Protein AF-A0A7S2K2Q2-F1 (afdb_monomer)

Nearest PDB structures (foldseek):
  6yvd-assembly1_A  TM=4.607E-01  e=2.360E+00  Saccharomyces cerevisiae S288C
  8gjg-assembly1_A  TM=2.011E-01  e=6.522E-01  synthetic construct

Mean predicted aligned error: 16.31 Å

Sequence (301 aa):
HDFYDQVTSEGASMVGKRRATTAVMPQSSEVTYGAQFVSAVMDETEIEGATAEDETEVSEYSEESMEEESSATTASDKAFSYKPEDAEIAARKLAKDMRKEENKIARQKVKAEKAARRAENGMSLPEFTAEILVPAAVVGFLGNWVYKNSKFLYDKGQADTLASYANEMIYHDGDFEEMKMCQNEYRRKLGIGPKRRKMLTSYLEQYAKKKVVSPQAISSLSYVFSLYNLSEKDAAKVIVKAAENLSTQPASRSKLLFFGEHILKSPEGLTELQPIRDMLASAYRSGGPAIVANAQKTIGQ

Structure (mmCIF, N/CA/C/O backbone):
data_AF-A0A7S2K2Q2-F1
#
_entry.id   AF-A0A7S2K2Q2-F1
#
loop_
_atom_site.group_PDB
_atom_site.id
_atom_site.type_symbol
_atom_site.label_atom_id
_atom_site.label_alt_id
_atom_site.label_comp_id
_atom_site.label_asym_id
_atom_site.label_entity_id
_atom_site.label_seq_id
_atom_site.pdbx_PDB_ins_code
_atom_site.Cartn_x
_atom_site.Cartn_y
_atom_site.Cartn_z
_atom_site.occupancy
_atom_site.B_iso_or_equiv
_atom_site.auth_seq_id
_atom_site.auth_comp_id
_atom_site.auth_asym_id
_atom_site.auth_atom_id
_atom_site.pdbx_PDB_model_num
ATOM 1 N N . HIS A 1 1 ? 5.849 66.301 -0.421 1.00 46.75 1 HIS A N 1
ATOM 2 C CA . HIS A 1 1 ? 5.521 64.936 -0.890 1.00 46.75 1 HIS A CA 1
ATOM 3 C C . HIS A 1 1 ? 6.740 64.046 -0.661 1.00 46.75 1 HIS A C 1
ATOM 5 O O . HIS A 1 1 ? 7.394 63.644 -1.610 1.00 46.75 1 HIS A O 1
ATOM 11 N N . ASP A 1 2 ? 7.259 63.909 0.557 1.00 40.56 2 ASP A N 1
ATOM 12 C CA . ASP A 1 2 ? 6.660 63.311 1.766 1.00 40.56 2 ASP A CA 1
ATOM 13 C C . ASP A 1 2 ? 6.161 61.895 1.508 1.00 40.56 2 ASP A C 1
ATOM 15 O O . ASP A 1 2 ? 5.032 61.736 1.055 1.00 40.56 2 ASP A O 1
ATOM 19 N N . PHE A 1 3 ? 7.027 60.907 1.752 1.00 49.91 3 PHE A N 1
ATOM 20 C CA . PHE A 1 3 ? 6.723 59.661 2.469 1.00 49.91 3 PHE A CA 1
ATOM 21 C C . PHE A 1 3 ? 7.985 58.786 2.490 1.00 49.91 3 PHE A C 1
ATOM 23 O O . PHE A 1 3 ? 8.249 58.096 1.517 1.00 49.91 3 PHE A O 1
ATOM 30 N N . TYR A 1 4 ? 8.777 58.846 3.564 1.00 50.59 4 TYR A N 1
ATOM 31 C CA . TYR A 1 4 ? 9.558 57.716 4.096 1.00 50.59 4 TYR A CA 1
ATOM 32 C C . TYR A 1 4 ? 10.095 58.108 5.483 1.00 50.59 4 TYR A C 1
ATOM 34 O O . TYR A 1 4 ? 11.233 58.544 5.628 1.00 50.59 4 TYR A O 1
ATOM 42 N N . ASP A 1 5 ? 9.237 57.950 6.491 1.00 54.25 5 ASP A N 1
ATOM 43 C CA . ASP A 1 5 ? 9.626 57.774 7.895 1.00 54.25 5 ASP A CA 1
ATOM 44 C C . ASP A 1 5 ? 9.677 56.261 8.169 1.00 54.25 5 ASP A C 1
ATOM 46 O O . ASP A 1 5 ? 8.793 55.514 7.748 1.00 54.25 5 ASP A O 1
ATOM 50 N N . GLN A 1 6 ? 10.837 55.752 8.599 1.00 51.78 6 GLN A N 1
ATOM 51 C CA . GLN A 1 6 ? 11.128 55.317 9.975 1.00 51.78 6 GLN A CA 1
ATOM 52 C C . GLN A 1 6 ? 10.143 54.294 10.548 1.00 51.78 6 GLN A C 1
ATOM 54 O O . GLN A 1 6 ? 8.991 54.637 10.742 1.00 51.78 6 GLN A O 1
ATOM 59 N N . VAL A 1 7 ? 10.643 53.104 10.925 1.00 50.44 7 VAL A N 1
ATOM 60 C CA . VAL A 1 7 ? 10.354 52.403 12.201 1.00 50.44 7 VAL A CA 1
ATOM 61 C C . VAL A 1 7 ? 11.384 51.259 12.406 1.00 50.44 7 VAL A C 1
ATOM 63 O O . VAL A 1 7 ? 11.394 50.280 11.665 1.00 50.44 7 VAL A O 1
ATOM 66 N N . THR A 1 8 ? 12.276 51.482 13.388 1.00 52.84 8 THR A N 1
ATOM 67 C CA . THR A 1 8 ? 12.910 50.584 14.403 1.00 52.84 8 THR A CA 1
ATOM 68 C C . THR A 1 8 ? 13.400 49.183 13.991 1.00 52.84 8 THR A C 1
ATOM 70 O O . THR A 1 8 ? 12.625 48.357 13.529 1.00 52.84 8 THR A O 1
ATOM 73 N N . SER A 1 9 ? 14.686 48.819 14.087 1.00 48.28 9 SER A N 1
ATOM 74 C CA . SER A 1 9 ? 15.565 48.665 15.273 1.00 48.28 9 SER A CA 1
ATOM 75 C C . SER A 1 9 ? 15.064 47.687 16.348 1.00 48.28 9 SER A C 1
ATOM 77 O O . SER A 1 9 ? 13.960 47.833 16.850 1.00 48.28 9 SER A O 1
ATOM 79 N N . GLU A 1 10 ? 15.979 46.798 16.758 1.00 48.41 10 GLU A N 1
ATOM 80 C CA . GLU A 1 10 ? 15.948 45.857 17.895 1.00 48.41 10 GLU A CA 1
ATOM 81 C C . GLU A 1 10 ? 15.439 44.428 17.624 1.00 48.41 10 GLU A C 1
ATOM 83 O O . GLU A 1 10 ? 14.256 44.144 17.490 1.00 48.41 10 GLU A O 1
ATOM 88 N N . GLY A 1 11 ? 16.392 43.488 17.599 1.00 43.66 11 GLY A N 1
ATOM 89 C CA . GLY A 1 11 ? 16.151 42.054 17.464 1.00 43.66 11 GLY A CA 1
ATOM 90 C C . GLY A 1 11 ? 17.409 41.253 17.792 1.00 43.66 11 GLY A C 1
ATOM 91 O O . GLY A 1 11 ? 18.146 40.844 16.904 1.00 43.66 11 GLY A O 1
ATOM 92 N N . ALA A 1 12 ? 17.661 41.120 19.091 1.00 46.09 12 ALA A N 1
ATOM 93 C CA . ALA A 1 12 ? 18.759 40.443 19.774 1.00 46.09 12 ALA A CA 1
ATOM 94 C C . ALA A 1 12 ? 19.436 39.251 19.057 1.00 46.09 12 ALA A C 1
ATOM 96 O O . ALA A 1 12 ? 18.828 38.248 18.689 1.00 46.09 12 ALA A O 1
ATOM 97 N N . SER A 1 13 ? 20.763 39.354 19.014 1.00 43.06 13 SER A N 1
ATOM 98 C CA . SER A 1 13 ? 21.743 38.313 18.719 1.00 43.06 13 SER A CA 1
ATOM 99 C C . SER A 1 13 ? 21.663 37.152 19.724 1.00 43.06 13 SER A C 1
ATOM 101 O O . SER A 1 13 ? 22.077 37.285 20.875 1.00 43.06 13 SER A O 1
ATOM 103 N N . MET A 1 14 ? 21.165 35.988 19.293 1.00 48.25 14 MET A N 1
ATOM 104 C CA . MET A 1 14 ? 21.417 34.709 19.967 1.00 48.25 14 MET A CA 1
ATOM 105 C C . MET A 1 14 ? 22.568 33.982 19.265 1.00 48.25 14 MET A C 1
ATOM 107 O O . MET A 1 14 ? 22.375 33.187 18.344 1.00 48.25 14 MET A O 1
ATOM 111 N N . VAL A 1 15 ? 23.790 34.236 19.735 1.00 49.53 15 VAL A N 1
ATOM 112 C CA . VAL A 1 15 ? 24.974 33.429 19.413 1.00 49.53 15 VAL A CA 1
ATOM 113 C C . VAL A 1 15 ? 24.879 32.106 20.174 1.00 49.53 15 VAL A C 1
ATOM 115 O O . VAL A 1 15 ? 25.372 31.951 21.291 1.00 49.53 15 VAL A O 1
ATOM 118 N N . GLY A 1 16 ? 24.214 31.128 19.563 1.00 49.00 16 GLY A N 1
ATOM 119 C CA . GLY A 1 16 ? 24.255 29.737 19.999 1.00 49.00 16 GLY A CA 1
ATOM 120 C C . GLY A 1 16 ? 25.604 29.110 19.646 1.00 49.00 16 GLY A C 1
ATOM 121 O O . GLY A 1 16 ? 25.860 28.785 18.487 1.00 49.00 16 GLY A O 1
ATOM 122 N N . LYS A 1 17 ? 26.467 28.922 20.653 1.00 53.88 17 LYS A N 1
ATOM 123 C CA . LYS A 1 17 ? 27.698 28.120 20.569 1.00 53.88 17 LYS A CA 1
ATOM 124 C C . LYS A 1 17 ? 27.363 26.702 20.086 1.00 53.88 17 LYS A C 1
ATOM 126 O O . LYS A 1 17 ? 26.912 25.867 20.867 1.00 53.88 17 LYS A O 1
ATOM 131 N N . ARG A 1 18 ? 27.612 26.412 18.807 1.00 50.91 18 ARG A N 1
ATOM 132 C CA . ARG A 1 18 ? 27.614 25.042 18.278 1.00 50.91 18 ARG A CA 1
ATOM 133 C C . ARG A 1 18 ? 28.864 24.336 18.804 1.00 50.91 18 ARG A C 1
ATOM 135 O O . ARG A 1 18 ? 29.976 24.652 18.394 1.00 50.91 18 ARG A O 1
ATOM 142 N N . ARG A 1 19 ? 28.684 23.400 19.738 1.00 52.69 19 ARG A N 1
ATOM 143 C CA . ARG A 1 19 ? 29.710 22.406 20.072 1.00 52.69 19 ARG A CA 1
ATOM 144 C C . ARG A 1 19 ? 29.862 21.487 18.862 1.00 52.69 19 ARG A C 1
ATOM 146 O O . ARG A 1 19 ? 28.924 20.780 18.510 1.00 52.69 19 ARG A O 1
ATOM 153 N N . ALA A 1 20 ? 31.027 21.527 18.226 1.00 46.16 20 ALA A N 1
ATOM 154 C CA . ALA A 1 20 ? 31.441 20.516 17.271 1.00 46.16 20 ALA A CA 1
ATOM 155 C C . ALA A 1 20 ? 31.713 19.218 18.045 1.00 46.16 20 ALA A C 1
ATOM 157 O O . ALA A 1 20 ? 32.747 19.072 18.690 1.00 46.16 20 ALA A O 1
ATOM 158 N N . THR A 1 21 ? 30.755 18.297 18.040 1.00 54.03 21 THR A N 1
ATOM 159 C CA . THR A 1 21 ? 31.011 16.893 18.366 1.00 54.03 21 THR A CA 1
ATOM 160 C C . THR A 1 21 ? 31.573 16.233 17.121 1.00 54.03 21 THR A C 1
ATOM 162 O O . THR A 1 21 ? 30.834 15.875 16.205 1.00 54.03 21 THR A O 1
ATOM 165 N N . THR A 1 22 ? 32.896 16.121 17.079 1.00 52.19 22 THR A N 1
ATOM 166 C CA . THR A 1 22 ? 33.632 15.287 16.134 1.00 52.19 22 THR A CA 1
ATOM 167 C C . THR A 1 22 ? 33.214 13.837 16.371 1.00 52.19 22 THR A C 1
ATOM 169 O O . THR A 1 22 ? 33.612 13.221 17.358 1.00 52.19 22 THR A O 1
ATOM 172 N N . ALA A 1 23 ? 32.342 13.310 15.512 1.00 46.12 23 ALA A N 1
ATOM 173 C CA . ALA A 1 23 ? 31.997 11.899 15.511 1.00 46.12 23 ALA A CA 1
ATOM 174 C C . ALA A 1 23 ? 33.187 11.118 14.941 1.00 46.12 23 ALA A C 1
ATOM 176 O O . ALA A 1 23 ? 33.546 11.271 13.775 1.00 46.12 23 ALA A O 1
ATOM 177 N N . VAL A 1 24 ? 33.819 10.317 15.795 1.00 52.84 24 VAL A N 1
ATOM 178 C CA . VAL A 1 24 ? 34.809 9.312 15.407 1.00 52.84 24 VAL A CA 1
ATOM 179 C C . VAL A 1 24 ? 34.083 8.265 14.563 1.00 52.84 24 VAL A C 1
ATOM 181 O O . VAL A 1 24 ? 33.192 7.581 15.063 1.00 52.84 24 VAL A O 1
ATOM 184 N N . MET A 1 25 ? 34.424 8.176 13.275 1.00 48.94 25 MET A N 1
ATOM 185 C CA . MET A 1 25 ? 33.966 7.087 12.412 1.00 48.94 25 MET A CA 1
ATOM 186 C C . MET A 1 25 ? 34.581 5.768 12.902 1.00 48.94 25 MET A C 1
ATOM 188 O O . MET A 1 25 ? 35.808 5.695 13.011 1.00 48.94 25 MET A O 1
ATOM 192 N N . PRO A 1 26 ? 33.790 4.718 13.178 1.00 56.19 26 PRO A N 1
ATOM 193 C CA . PRO A 1 26 ? 34.340 3.381 13.309 1.00 56.19 26 PRO A CA 1
ATOM 194 C C . PRO A 1 26 ? 34.812 2.907 11.930 1.00 56.19 26 PRO A C 1
ATOM 196 O O . PRO A 1 26 ? 34.068 2.953 10.950 1.00 56.19 26 PRO A O 1
ATOM 199 N N . GLN A 1 27 ? 36.075 2.488 11.869 1.00 45.91 27 GLN A N 1
ATOM 200 C CA . GLN A 1 27 ? 36.661 1.826 10.712 1.00 45.91 27 GLN A CA 1
ATOM 201 C C . GLN A 1 27 ? 35.833 0.585 10.367 1.00 45.91 27 GLN A C 1
ATOM 203 O O . GLN A 1 27 ? 35.574 -0.263 11.220 1.00 45.91 27 GLN A O 1
ATOM 208 N N . SER A 1 28 ? 35.405 0.509 9.110 1.00 44.50 28 SER A N 1
ATOM 209 C CA . SER A 1 28 ? 34.766 -0.658 8.523 1.00 44.50 28 SER A CA 1
ATOM 210 C C . SER A 1 28 ? 35.735 -1.837 8.558 1.00 44.50 28 SER A C 1
ATOM 212 O O . SER A 1 28 ? 36.746 -1.829 7.858 1.00 44.50 28 SER A O 1
ATOM 214 N N . SER A 1 29 ? 35.428 -2.851 9.360 1.00 50.69 29 SER A N 1
ATOM 215 C CA . SER A 1 29 ? 36.007 -4.178 9.196 1.00 50.69 29 SER A CA 1
ATOM 216 C C . SER A 1 29 ? 35.482 -4.768 7.889 1.00 50.69 29 SER A C 1
ATOM 218 O O . SER A 1 29 ? 34.270 -4.937 7.732 1.00 50.69 29 SER A O 1
ATOM 220 N N . GLU A 1 30 ? 36.384 -5.056 6.956 1.00 40.31 30 GLU A N 1
ATOM 221 C CA . GLU A 1 30 ? 36.111 -5.870 5.776 1.00 40.31 30 GLU A CA 1
ATOM 222 C C . GLU A 1 30 ? 35.539 -7.222 6.218 1.00 40.31 30 GLU A C 1
ATOM 224 O O . GLU A 1 30 ? 36.224 -8.036 6.834 1.00 40.31 30 GLU A O 1
ATOM 229 N N . VAL A 1 31 ? 34.260 -7.458 5.923 1.00 44.16 31 VAL A N 1
ATOM 230 C CA . VAL A 1 31 ? 33.676 -8.796 5.995 1.00 44.16 31 VAL A CA 1
ATOM 231 C C . VAL A 1 31 ? 33.800 -9.397 4.605 1.00 44.16 31 VAL A C 1
ATOM 233 O O . VAL A 1 31 ? 33.008 -9.119 3.705 1.00 44.16 31 VAL A O 1
ATOM 236 N N . THR A 1 32 ? 34.845 -10.197 4.423 1.00 42.00 32 THR A N 1
ATOM 237 C CA . THR A 1 32 ? 35.046 -11.043 3.250 1.00 42.00 32 THR A CA 1
ATOM 238 C C . THR A 1 32 ? 33.987 -12.148 3.270 1.00 42.00 32 THR A C 1
ATOM 240 O O . THR A 1 32 ? 34.145 -13.166 3.940 1.00 42.00 32 THR A O 1
ATOM 243 N N . TYR A 1 33 ? 32.876 -11.954 2.558 1.00 41.97 33 TYR A N 1
ATOM 244 C CA . TYR A 1 33 ? 31.931 -13.037 2.297 1.00 41.97 33 TYR A CA 1
ATOM 245 C C . TYR A 1 33 ? 32.502 -13.933 1.198 1.00 41.97 33 TYR A C 1
ATOM 247 O O . TYR A 1 33 ? 32.475 -13.600 0.015 1.00 41.97 33 TYR A O 1
ATOM 255 N N . GLY A 1 34 ? 33.044 -15.077 1.613 1.00 35.62 34 GLY A N 1
ATOM 256 C CA . GLY A 1 34 ? 33.389 -16.174 0.720 1.00 35.62 34 GLY A CA 1
ATOM 257 C C . GLY A 1 34 ? 32.122 -16.756 0.100 1.00 35.62 34 GLY A C 1
ATOM 258 O O . GLY A 1 34 ? 31.417 -17.540 0.731 1.00 35.62 34 GLY A O 1
ATOM 259 N N . ALA A 1 35 ? 31.836 -16.375 -1.142 1.00 41.69 35 ALA A N 1
ATOM 260 C CA . ALA A 1 35 ? 30.875 -17.071 -1.979 1.00 41.69 35 ALA A CA 1
ATOM 261 C C . ALA A 1 35 ? 31.490 -18.412 -2.408 1.00 41.69 35 ALA A C 1
ATOM 263 O O . ALA A 1 35 ? 32.270 -18.479 -3.356 1.00 41.69 35 ALA A O 1
ATOM 264 N N . GLN A 1 36 ? 31.155 -19.491 -1.700 1.00 40.41 36 GLN A N 1
ATOM 265 C CA . GLN A 1 36 ? 31.340 -20.845 -2.219 1.00 40.41 36 GLN A CA 1
ATOM 266 C C . GLN A 1 36 ? 30.262 -21.093 -3.279 1.00 40.41 36 GLN A C 1
ATOM 268 O O . GLN A 1 36 ? 29.174 -21.586 -2.990 1.00 40.41 36 GLN A O 1
ATOM 273 N N . PHE A 1 37 ? 30.561 -20.695 -4.515 1.00 39.09 37 PHE A N 1
ATOM 274 C CA . PHE A 1 37 ? 29.862 -21.195 -5.689 1.00 39.09 37 PHE A CA 1
ATOM 275 C C . PHE A 1 37 ? 30.271 -22.655 -5.885 1.00 39.09 37 PHE A C 1
ATOM 277 O O . PHE A 1 37 ? 31.430 -22.959 -6.156 1.00 39.09 37 PHE A O 1
ATOM 284 N N . VAL A 1 38 ? 29.309 -23.560 -5.725 1.00 40.22 38 VAL A N 1
ATOM 285 C CA . VAL A 1 38 ? 29.426 -24.939 -6.193 1.00 40.22 38 VAL A CA 1
ATOM 286 C C . VAL A 1 38 ? 29.334 -24.884 -7.715 1.00 40.22 38 VAL A C 1
ATOM 288 O O . VAL A 1 38 ? 28.250 -24.775 -8.285 1.00 40.22 38 VAL A O 1
ATOM 291 N N . SER A 1 39 ? 30.493 -24.890 -8.365 1.00 37.53 39 SER A N 1
ATOM 292 C CA . SER A 1 39 ? 30.649 -25.135 -9.791 1.00 37.53 39 SER A CA 1
ATOM 293 C C . SER A 1 39 ? 30.296 -26.594 -10.077 1.00 37.53 39 SER A C 1
ATOM 295 O O . SER A 1 39 ? 31.082 -27.510 -9.843 1.00 37.53 39 SER A O 1
ATOM 297 N N . ALA A 1 40 ? 29.080 -26.816 -10.574 1.00 42.88 40 ALA A N 1
ATOM 298 C CA . ALA A 1 40 ? 28.766 -28.037 -11.294 1.00 42.88 40 ALA A CA 1
ATOM 299 C C . ALA A 1 40 ? 29.492 -27.976 -12.642 1.00 42.88 40 ALA A C 1
ATOM 301 O O . ALA A 1 40 ? 29.150 -27.189 -13.521 1.00 42.88 40 ALA A O 1
ATOM 302 N N . VAL A 1 41 ? 30.541 -28.787 -12.724 1.00 41.41 41 VAL A N 1
ATOM 303 C CA . VAL A 1 41 ? 31.286 -29.168 -13.920 1.00 41.41 41 VAL A CA 1
ATOM 304 C C . VAL A 1 41 ? 30.298 -29.631 -14.994 1.00 41.41 41 VAL A C 1
ATOM 306 O O . VAL A 1 41 ? 29.618 -30.639 -14.809 1.00 41.41 41 VAL A O 1
ATOM 309 N N . MET A 1 42 ? 30.210 -28.894 -16.099 1.00 43.88 42 MET A N 1
ATOM 310 C CA . MET A 1 42 ? 29.726 -29.432 -17.366 1.00 43.88 42 MET A CA 1
ATOM 311 C C . MET A 1 42 ? 30.866 -29.356 -18.369 1.00 43.88 42 MET A C 1
ATOM 313 O O . MET A 1 42 ? 31.520 -28.326 -18.507 1.00 43.88 42 MET A O 1
ATOM 317 N N . ASP A 1 43 ? 31.091 -30.522 -18.960 1.00 43.19 43 ASP A N 1
ATOM 318 C CA . ASP A 1 43 ? 32.166 -30.908 -19.854 1.00 43.19 43 ASP A CA 1
ATOM 319 C C . ASP A 1 43 ? 32.260 -29.989 -21.072 1.00 43.19 43 ASP A C 1
ATOM 321 O O . ASP A 1 43 ? 31.270 -29.729 -21.763 1.00 43.19 43 ASP A O 1
ATOM 325 N N . GLU A 1 44 ? 33.482 -29.546 -21.339 1.00 41.22 44 GLU A N 1
ATOM 326 C CA . GLU A 1 44 ? 33.897 -28.955 -22.599 1.00 41.22 44 GLU A CA 1
ATOM 327 C C . GLU A 1 44 ? 33.915 -30.063 -23.660 1.00 41.22 44 GLU A C 1
ATOM 329 O O . GLU A 1 44 ? 34.655 -31.037 -23.551 1.00 41.22 44 GLU A O 1
ATOM 334 N N . THR A 1 45 ? 33.106 -29.918 -24.709 1.00 52.41 45 THR A N 1
ATOM 335 C CA . THR A 1 45 ? 33.388 -30.583 -25.984 1.00 52.41 45 THR A CA 1
ATOM 336 C C . THR A 1 45 ? 33.626 -29.511 -27.030 1.00 52.41 45 THR A C 1
ATOM 338 O O . THR A 1 45 ? 32.745 -28.730 -27.387 1.00 52.41 45 THR A O 1
ATOM 341 N N . GLU A 1 46 ? 34.886 -29.460 -27.440 1.00 49.41 46 GLU A N 1
ATOM 342 C CA . GLU A 1 46 ? 35.429 -28.717 -28.563 1.00 49.41 46 GLU A CA 1
ATOM 343 C C . GLU A 1 46 ? 34.640 -29.026 -29.841 1.00 49.41 46 GLU A C 1
ATOM 345 O O . GLU A 1 46 ? 34.491 -30.187 -30.220 1.00 49.41 46 GLU A O 1
ATOM 350 N N . ILE A 1 47 ? 34.192 -27.985 -30.544 1.00 46.16 47 ILE A N 1
ATOM 351 C CA . ILE A 1 47 ? 33.971 -28.050 -31.990 1.00 46.16 47 ILE A CA 1
ATOM 352 C C . ILE A 1 47 ? 34.581 -26.783 -32.589 1.00 46.16 47 ILE A C 1
ATOM 354 O O . ILE A 1 47 ? 33.975 -25.712 -32.608 1.00 46.16 47 ILE A O 1
ATOM 358 N N . GLU A 1 48 ? 35.822 -26.923 -33.048 1.00 46.97 48 GLU A N 1
ATOM 359 C CA . GLU A 1 48 ? 36.406 -26.055 -34.062 1.00 46.97 48 GLU A CA 1
ATOM 360 C C . GLU A 1 48 ? 35.712 -26.302 -35.410 1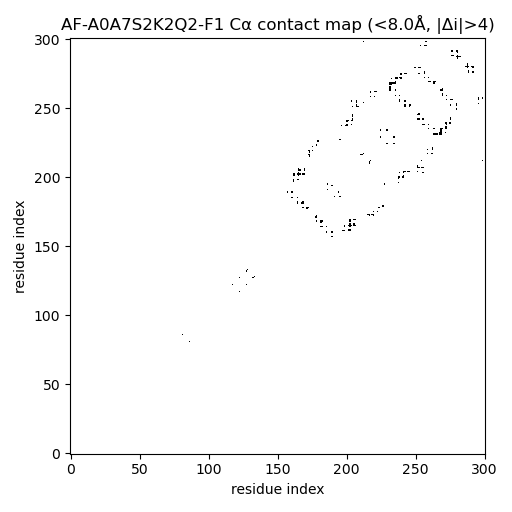.00 46.97 48 GLU A C 1
ATOM 362 O O . GLU A 1 48 ? 35.458 -27.447 -35.785 1.00 46.97 48 GLU A O 1
ATOM 367 N N . GLY A 1 49 ? 35.519 -25.237 -36.191 1.00 38.31 49 GLY A N 1
ATOM 368 C CA . GLY A 1 49 ? 35.618 -25.352 -37.644 1.00 38.31 49 GLY A CA 1
ATOM 369 C C . GLY A 1 49 ? 34.555 -24.647 -38.484 1.00 38.31 49 GLY A C 1
ATOM 370 O O . GLY A 1 49 ? 33.363 -24.881 -38.345 1.00 38.31 49 GLY A O 1
ATOM 371 N N . ALA A 1 50 ? 35.085 -23.920 -39.471 1.00 41.12 50 ALA A N 1
ATOM 372 C CA . ALA A 1 50 ? 34.515 -23.604 -40.781 1.00 41.12 50 ALA A CA 1
ATOM 373 C C . ALA A 1 50 ? 33.661 -22.331 -40.932 1.00 41.12 50 ALA A C 1
ATOM 375 O O . ALA A 1 50 ? 32.448 -22.291 -40.763 1.00 41.12 50 ALA A O 1
ATOM 376 N N . THR A 1 51 ? 34.371 -21.307 -41.401 1.00 45.59 51 THR A N 1
ATOM 377 C CA . THR A 1 51 ? 33.950 -20.307 -42.386 1.00 45.59 51 THR A CA 1
ATOM 378 C C . THR A 1 51 ? 33.108 -20.888 -43.530 1.00 45.59 51 THR A C 1
ATOM 380 O O . THR A 1 51 ? 33.552 -21.840 -44.171 1.00 45.59 51 THR A O 1
ATOM 383 N N . ALA A 1 52 ? 32.002 -20.232 -43.877 1.00 42.78 52 ALA A N 1
ATOM 384 C CA . ALA A 1 52 ? 31.529 -20.121 -45.255 1.00 42.78 52 ALA A CA 1
ATOM 385 C C . ALA A 1 52 ? 30.576 -18.925 -45.379 1.00 42.78 52 ALA A C 1
ATOM 387 O O . ALA A 1 52 ? 29.733 -18.688 -44.517 1.00 42.78 52 ALA A O 1
ATOM 388 N N . GLU A 1 53 ? 30.805 -18.165 -46.440 1.00 51.66 53 GLU A N 1
ATOM 389 C CA . GLU A 1 53 ? 29.951 -17.132 -47.013 1.00 51.66 53 GLU A CA 1
ATOM 390 C C . GLU A 1 53 ? 28.550 -17.696 -47.277 1.00 51.66 53 GLU A C 1
ATOM 392 O O . GLU A 1 53 ? 28.449 -18.846 -47.699 1.00 51.66 53 GLU A O 1
ATOM 397 N N . ASP A 1 54 ? 27.492 -16.904 -47.089 1.00 44.75 54 ASP A N 1
ATOM 398 C CA . ASP A 1 54 ? 26.300 -17.106 -47.910 1.00 44.75 54 ASP A CA 1
ATOM 399 C C . ASP A 1 54 ? 25.469 -15.834 -48.057 1.00 44.75 54 ASP A C 1
ATOM 401 O O . ASP A 1 54 ? 25.480 -14.914 -47.230 1.00 44.75 54 ASP A O 1
ATOM 405 N N . GLU A 1 55 ? 24.829 -15.802 -49.207 1.00 45.53 55 GLU A N 1
ATOM 406 C CA . GLU A 1 55 ? 24.365 -14.676 -49.963 1.00 45.53 55 GLU A CA 1
ATOM 407 C C . GLU A 1 55 ? 22.984 -14.196 -49.512 1.00 45.53 55 GLU A C 1
ATOM 409 O O . GLU A 1 55 ? 22.150 -14.896 -48.942 1.00 45.53 55 GLU A O 1
ATOM 414 N N . THR A 1 56 ? 22.747 -12.930 -49.829 1.00 45.25 56 THR A N 1
ATOM 415 C CA . THR A 1 56 ? 21.434 -12.375 -50.136 1.00 45.25 56 THR A CA 1
ATOM 416 C C . THR A 1 56 ? 20.607 -13.315 -51.011 1.00 45.25 56 THR A C 1
ATOM 418 O O . THR A 1 56 ? 20.881 -13.416 -52.202 1.00 45.25 56 THR A O 1
ATOM 421 N N . GLU A 1 57 ? 19.503 -13.836 -50.478 1.00 45.81 57 GLU A N 1
ATOM 422 C CA . GLU A 1 57 ? 18.342 -14.175 -51.296 1.00 45.81 57 GLU A CA 1
ATOM 423 C C . GLU A 1 57 ? 17.032 -13.687 -50.678 1.00 45.81 57 GLU A C 1
ATOM 425 O O . GLU A 1 57 ? 16.744 -13.791 -49.485 1.00 45.81 57 GLU A O 1
ATOM 430 N N . VAL A 1 58 ? 16.266 -13.083 -51.575 1.00 49.53 58 VAL A N 1
ATOM 431 C CA . VAL A 1 58 ? 14.922 -12.555 -51.438 1.00 49.53 58 VAL A CA 1
ATOM 432 C C . VAL A 1 58 ? 13.954 -13.726 -51.602 1.00 49.53 58 VAL A C 1
ATOM 434 O O . VAL A 1 58 ? 13.996 -14.398 -52.623 1.00 49.53 58 VAL A O 1
ATOM 437 N N . SER A 1 59 ? 13.031 -13.924 -50.666 1.00 43.97 59 SER A N 1
ATOM 438 C CA . SER A 1 59 ? 11.734 -14.553 -50.955 1.00 43.97 59 SER A CA 1
ATOM 439 C C . SER A 1 59 ? 10.701 -13.921 -50.015 1.00 43.97 59 SER A C 1
ATOM 441 O O . SER A 1 59 ? 10.941 -13.758 -48.824 1.00 43.97 59 SER A O 1
ATOM 443 N N . GLU A 1 60 ? 9.732 -13.174 -50.530 1.00 41.31 60 GLU A N 1
ATOM 444 C CA . GLU A 1 60 ? 8.563 -13.609 -51.303 1.00 41.31 60 GLU A CA 1
ATOM 445 C C . GLU A 1 60 ? 7.428 -14.066 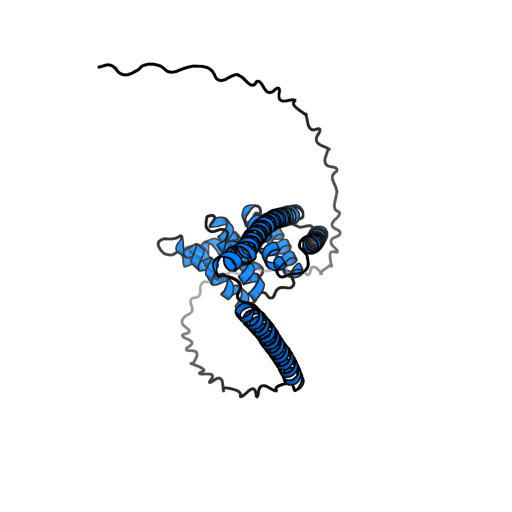-50.375 1.00 41.31 60 GLU A C 1
ATOM 447 O O . GLU A 1 60 ? 7.534 -15.017 -49.612 1.00 41.31 60 GLU A O 1
ATOM 452 N N . TYR A 1 61 ? 6.372 -13.252 -50.432 1.00 43.16 61 TYR A N 1
ATOM 453 C CA . TYR A 1 61 ? 4.983 -13.466 -50.044 1.00 43.16 61 TYR A CA 1
ATOM 454 C C . TYR A 1 61 ? 4.593 -14.845 -49.487 1.00 43.16 61 TYR A C 1
ATOM 456 O O . TYR A 1 61 ? 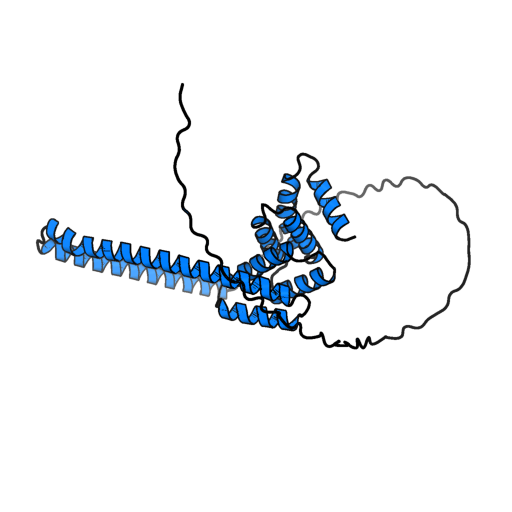4.576 -15.845 -50.199 1.00 43.16 61 TYR A O 1
ATOM 464 N N . SER A 1 62 ? 4.034 -14.826 -48.278 1.00 44.75 62 SER A N 1
ATOM 465 C CA . SER A 1 62 ? 2.995 -15.771 -47.871 1.00 44.75 62 SER A CA 1
ATOM 466 C C . SER A 1 62 ? 1.894 -15.014 -47.123 1.00 44.75 62 SER A C 1
ATOM 468 O O . SER A 1 62 ? 1.981 -14.765 -45.920 1.00 44.75 62 SER A O 1
ATOM 470 N N . GLU A 1 63 ? 0.870 -14.601 -47.875 1.00 48.16 63 GLU A N 1
ATOM 471 C CA . GLU A 1 63 ? -0.466 -14.327 -47.346 1.00 48.16 63 GLU A CA 1
ATOM 472 C C . GLU A 1 63 ? -1.031 -15.646 -46.813 1.00 48.16 63 GLU A C 1
ATOM 474 O O . GLU A 1 63 ? -1.563 -16.458 -47.566 1.00 48.16 63 GLU A O 1
ATOM 479 N N . GLU A 1 64 ? -0.892 -15.879 -45.510 1.00 44.06 64 GLU A N 1
ATOM 480 C CA . GLU A 1 64 ? -1.605 -16.954 -44.830 1.00 44.06 64 GLU A CA 1
ATOM 481 C C . GLU A 1 64 ? -2.863 -16.364 -44.189 1.00 44.06 64 GLU A C 1
ATOM 483 O O . GLU A 1 64 ? -2.872 -15.817 -43.084 1.00 44.06 64 GLU A O 1
ATOM 488 N N . SER A 1 65 ? -3.942 -16.425 -44.965 1.00 50.81 65 SER A N 1
ATOM 489 C CA . SER A 1 65 ? -5.315 -16.323 -44.498 1.00 50.81 65 SER A CA 1
ATOM 490 C C . SER A 1 65 ? -5.584 -17.457 -43.509 1.00 50.81 65 SER A C 1
ATOM 492 O O . SER A 1 65 ? -5.833 -18.590 -43.920 1.00 50.81 65 SER A O 1
ATOM 494 N N . MET A 1 66 ? -5.527 -17.157 -42.212 1.00 43.12 66 MET A N 1
ATOM 495 C CA . MET A 1 66 ? -6.006 -18.063 -41.174 1.00 43.12 66 MET A CA 1
ATOM 496 C C . MET A 1 66 ? -7.441 -17.704 -40.800 1.00 43.12 66 MET A C 1
ATOM 498 O O . MET A 1 66 ? -7.766 -16.570 -40.449 1.00 43.12 66 MET A O 1
ATOM 502 N N . GLU A 1 67 ? -8.277 -18.714 -40.972 1.00 44.50 67 GLU A N 1
ATOM 503 C CA . GLU A 1 67 ? -9.724 -18.720 -40.911 1.00 44.50 67 GLU A CA 1
ATOM 504 C C . GLU A 1 67 ? -10.261 -18.312 -39.532 1.00 44.50 67 GLU A C 1
ATOM 506 O O . GLU A 1 67 ? -9.703 -18.631 -38.481 1.00 44.50 67 GLU A O 1
ATOM 511 N N . GLU A 1 68 ? -11.392 -17.605 -39.558 1.00 46.53 68 GLU A N 1
ATOM 512 C CA . GLU 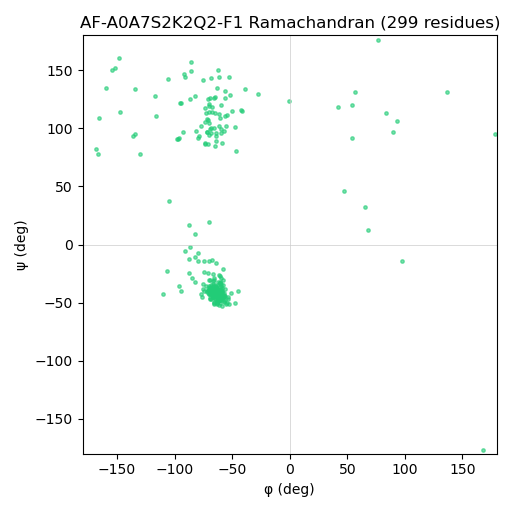A 1 68 ? -12.251 -17.357 -38.406 1.00 46.53 68 GLU A CA 1
ATOM 513 C C . GLU A 1 68 ? -12.759 -18.687 -37.821 1.00 46.53 68 GLU A C 1
ATOM 515 O O . GLU A 1 68 ? -13.796 -19.209 -38.229 1.00 46.53 68 GLU A O 1
ATOM 520 N N . GLU A 1 69 ? -12.089 -19.216 -36.797 1.00 42.50 69 GLU A N 1
ATOM 521 C CA . GLU A 1 69 ? -12.720 -20.186 -35.901 1.00 42.50 69 GLU A CA 1
ATOM 522 C C . GLU A 1 69 ? -13.610 -19.457 -34.887 1.00 42.50 69 GLU A C 1
ATOM 524 O O . GLU A 1 69 ? -13.210 -19.054 -33.789 1.00 42.50 69 GLU A O 1
ATOM 529 N N . SER A 1 70 ? -14.881 -19.319 -35.263 1.00 47.34 70 SER A N 1
ATOM 530 C CA . SER A 1 70 ? -15.979 -19.007 -34.357 1.00 47.34 70 SER A CA 1
ATOM 531 C C . SER A 1 70 ? -16.183 -20.158 -33.360 1.00 47.34 70 SER A C 1
ATOM 533 O O . SER A 1 70 ? -17.022 -21.040 -33.562 1.00 47.34 70 SER A O 1
ATOM 535 N N . SER A 1 71 ? -15.433 -20.167 -32.256 1.00 40.72 71 SER A N 1
ATOM 536 C CA . SER A 1 71 ? -15.726 -21.064 -31.133 1.00 40.72 71 SER A CA 1
ATOM 537 C C . SER A 1 71 ? -16.884 -20.499 -30.305 1.00 40.72 71 SER A C 1
ATOM 539 O O . SER A 1 71 ? -16.741 -19.676 -29.398 1.00 40.72 71 SER A O 1
ATOM 541 N N . ALA A 1 72 ? -18.087 -20.954 -30.654 1.00 48.25 72 ALA A N 1
ATOM 542 C CA . ALA A 1 72 ? -19.265 -20.866 -29.811 1.00 48.25 72 ALA A CA 1
ATOM 543 C C . ALA A 1 72 ? -18.968 -21.573 -28.479 1.00 48.25 72 ALA A C 1
ATOM 545 O O . ALA A 1 72 ? -19.056 -22.795 -28.358 1.00 48.25 72 ALA A O 1
ATOM 546 N N . THR A 1 73 ? -18.598 -20.792 -27.466 1.00 40.94 73 THR A N 1
ATOM 547 C CA . THR A 1 73 ? -18.517 -21.259 -26.086 1.00 40.94 73 THR A CA 1
ATOM 548 C C . THR A 1 73 ? -19.937 -21.498 -25.596 1.00 40.94 73 THR A C 1
ATOM 550 O O . THR A 1 73 ? -20.649 -20.606 -25.140 1.00 40.94 73 THR A O 1
ATOM 553 N N . THR A 1 74 ? -20.355 -22.751 -25.737 1.00 43.03 74 THR A N 1
ATOM 554 C CA . THR A 1 74 ? -21.495 -23.349 -25.055 1.00 43.03 74 THR A CA 1
ATOM 555 C C . THR A 1 74 ? -21.499 -22.908 -23.595 1.00 43.03 74 THR A C 1
ATOM 557 O O . THR A 1 74 ? -20.579 -23.234 -22.838 1.00 43.03 74 THR A O 1
ATOM 560 N N . ALA A 1 75 ? -22.541 -22.169 -23.211 1.00 47.16 75 ALA A N 1
ATOM 561 C CA . ALA A 1 75 ? -22.915 -21.923 -21.831 1.00 47.16 75 ALA A CA 1
ATOM 562 C C . ALA A 1 75 ? -23.179 -23.280 -21.161 1.00 47.16 75 ALA A C 1
ATOM 564 O O . ALA A 1 75 ? -24.278 -23.822 -21.198 1.00 47.16 75 ALA A O 1
ATOM 565 N N . SER A 1 76 ? -22.115 -23.877 -20.627 1.00 44.66 76 SER A N 1
ATOM 566 C CA . SER A 1 76 ? -22.188 -25.058 -19.786 1.00 44.66 76 SER A CA 1
ATOM 567 C C . SER A 1 76 ? -22.822 -24.616 -18.477 1.00 44.66 76 SER A C 1
ATOM 569 O O . SER A 1 76 ? -22.183 -23.940 -17.665 1.00 44.66 76 SER A O 1
ATOM 571 N N . ASP A 1 77 ? -24.094 -24.981 -18.327 1.00 49.41 77 ASP A N 1
ATOM 572 C CA . ASP A 1 77 ? -24.848 -25.061 -17.082 1.00 49.41 77 ASP A CA 1
ATOM 573 C C . ASP A 1 77 ? -24.019 -25.797 -16.020 1.00 49.41 77 ASP A C 1
ATOM 575 O O . ASP A 1 77 ? -24.187 -26.987 -15.742 1.00 49.41 77 ASP A O 1
ATOM 579 N N . LYS A 1 78 ? -23.087 -25.081 -15.389 1.00 46.81 78 LYS A N 1
ATOM 580 C CA . LYS A 1 78 ? -22.523 -25.480 -14.109 1.00 46.81 78 LYS A CA 1
ATOM 581 C C . LYS A 1 78 ? -23.634 -25.279 -13.098 1.00 46.81 78 LYS A C 1
ATOM 583 O O . LYS A 1 78 ? -23.735 -24.219 -12.483 1.00 46.81 78 LYS A O 1
ATOM 588 N N . ALA A 1 79 ? -24.469 -26.307 -12.959 1.00 52.75 79 ALA A N 1
ATOM 589 C CA . ALA A 1 79 ? -25.352 -26.490 -11.824 1.00 52.75 79 ALA A CA 1
ATOM 590 C C . ALA A 1 79 ? -24.509 -26.262 -10.565 1.00 52.75 79 ALA A C 1
ATOM 592 O O . ALA A 1 79 ? -23.665 -27.081 -10.192 1.00 52.75 79 ALA A O 1
ATOM 593 N N . PHE A 1 80 ? -24.657 -25.068 -9.994 1.00 49.41 80 PHE A N 1
ATOM 594 C CA . PHE A 1 80 ? -23.941 -24.611 -8.820 1.00 49.41 80 PHE A CA 1
ATOM 595 C C . PHE A 1 80 ? -24.387 -25.521 -7.680 1.00 49.41 80 PHE A C 1
ATOM 597 O O . PHE A 1 80 ? -25.454 -25.333 -7.096 1.00 49.41 80 PHE A O 1
ATOM 604 N N . SER A 1 81 ? -23.613 -26.584 -7.455 1.00 57.81 81 SER A N 1
ATOM 605 C CA . SER A 1 81 ? -23.844 -27.579 -6.417 1.00 57.81 81 SER A CA 1
ATOM 606 C C . SER A 1 81 ? -23.717 -26.882 -5.070 1.00 57.81 81 SER A C 1
ATOM 608 O O . SER A 1 81 ? -22.630 -26.808 -4.496 1.00 57.81 81 SER A O 1
ATOM 610 N N . TYR A 1 82 ? -24.838 -26.349 -4.589 1.00 57.09 82 TYR A N 1
ATOM 611 C CA . TYR A 1 82 ? -24.971 -25.800 -3.252 1.00 57.09 82 TYR A CA 1
ATOM 612 C C . TYR A 1 82 ? -24.590 -26.892 -2.262 1.00 57.09 82 TYR A C 1
ATOM 614 O O . TYR A 1 82 ? -25.300 -27.890 -2.112 1.00 57.09 82 TYR A O 1
ATOM 622 N N . LYS A 1 83 ? -23.448 -26.722 -1.593 1.00 73.62 83 LYS A N 1
ATOM 623 C CA . LYS A 1 83 ? -23.116 -27.581 -0.466 1.00 73.62 83 LYS A CA 1
ATOM 624 C C . LYS A 1 83 ? -24.157 -27.304 0.624 1.00 73.62 83 LYS A C 1
ATOM 626 O O . LYS A 1 83 ? -24.353 -26.141 0.981 1.00 73.62 83 LYS A O 1
ATOM 631 N N . PRO A 1 84 ? -24.834 -28.332 1.162 1.00 77.44 84 PRO A N 1
ATOM 632 C CA . PRO A 1 84 ? -25.879 -28.148 2.172 1.00 77.44 84 PRO A CA 1
ATOM 633 C C . PRO A 1 84 ? -25.376 -27.425 3.438 1.00 77.44 84 PRO A C 1
ATOM 635 O O . PRO A 1 84 ? -26.162 -26.797 4.142 1.00 77.44 84 PRO A O 1
ATOM 638 N N . GLU A 1 85 ? -24.063 -27.429 3.684 1.00 79.81 85 GLU A N 1
ATOM 639 C CA . GLU A 1 85 ? -23.414 -26.713 4.790 1.00 79.81 85 GLU A CA 1
ATOM 640 C C . GLU A 1 85 ? -23.530 -25.179 4.680 1.00 79.81 85 GLU A C 1
ATOM 642 O O . GLU A 1 85 ? -23.732 -24.498 5.689 1.00 79.81 85 GLU A O 1
ATOM 647 N N . ASP A 1 86 ? -23.495 -24.617 3.467 1.00 81.75 86 ASP A N 1
ATOM 648 C CA . ASP A 1 86 ? -23.589 -23.163 3.262 1.00 81.75 86 ASP A CA 1
ATOM 649 C C . ASP A 1 86 ? -25.001 -22.633 3.568 1.00 81.75 86 ASP A C 1
ATOM 651 O O . ASP A 1 86 ? -25.171 -21.512 4.064 1.00 81.75 86 ASP A O 1
ATOM 655 N N . ALA A 1 87 ? -26.025 -23.466 3.347 1.00 82.50 87 ALA A N 1
ATOM 656 C CA . ALA A 1 87 ? -27.409 -23.149 3.688 1.00 82.50 87 ALA A CA 1
ATOM 657 C C . ALA A 1 87 ? -27.623 -23.094 5.212 1.00 82.50 87 ALA A C 1
ATOM 659 O O . ALA A 1 87 ? -28.321 -22.204 5.710 1.00 82.50 87 ALA A O 1
ATOM 660 N N . GLU A 1 88 ? -26.975 -23.980 5.976 1.00 86.81 88 GLU A N 1
ATOM 661 C CA . GLU A 1 88 ? -27.070 -23.981 7.440 1.00 86.81 88 GLU A CA 1
ATOM 662 C C . GLU A 1 88 ? -26.376 -22.753 8.058 1.00 86.81 88 GLU A C 1
ATOM 664 O O . GLU A 1 88 ? -26.895 -22.128 8.993 1.00 86.81 88 GLU A O 1
ATOM 669 N N . ILE A 1 89 ? -25.231 -22.343 7.501 1.00 85.19 89 ILE A N 1
ATOM 670 C CA . ILE A 1 89 ? -24.515 -21.133 7.932 1.00 85.19 89 ILE A CA 1
ATOM 671 C C . ILE A 1 89 ? -25.365 -19.882 7.670 1.00 85.19 89 ILE A C 1
ATOM 673 O O . ILE A 1 89 ? -25.471 -19.012 8.547 1.00 85.19 89 ILE A O 1
ATOM 677 N N . ALA A 1 90 ? -26.013 -19.799 6.505 1.00 83.56 90 ALA A N 1
ATOM 678 C CA . ALA A 1 90 ? -26.907 -18.694 6.168 1.00 83.56 90 ALA A CA 1
ATOM 679 C C . ALA A 1 90 ? -28.123 -18.632 7.113 1.00 83.56 90 ALA A C 1
ATOM 681 O O . ALA A 1 90 ? -28.424 -17.564 7.656 1.00 83.56 90 ALA A O 1
ATOM 682 N N . ALA A 1 91 ? -28.756 -19.775 7.402 1.00 89.56 91 ALA A N 1
ATOM 683 C CA . ALA A 1 91 ? -29.890 -19.865 8.323 1.00 89.56 91 ALA A CA 1
ATOM 684 C C . ALA A 1 91 ? -29.517 -19.450 9.760 1.00 89.56 91 ALA A C 1
ATOM 686 O O . ALA A 1 91 ? -30.235 -18.674 10.399 1.00 89.56 91 ALA A O 1
ATOM 687 N N . ARG A 1 92 ? -28.350 -19.880 10.266 1.00 91.62 92 ARG A N 1
ATOM 688 C CA . ARG A 1 92 ? -27.852 -19.475 11.596 1.00 91.62 92 ARG A CA 1
ATOM 689 C C . ARG A 1 92 ? -27.568 -17.976 11.684 1.00 91.62 92 ARG A C 1
ATOM 691 O O . ARG A 1 92 ? -27.771 -17.379 12.745 1.00 91.62 92 ARG A O 1
ATOM 698 N N . LYS A 1 93 ? -27.083 -17.359 10.604 1.00 91.56 93 LYS A N 1
ATOM 699 C CA . LYS A 1 93 ? -26.832 -15.912 10.556 1.00 91.56 93 LYS A CA 1
ATOM 700 C C . LYS A 1 93 ? -28.147 -15.132 10.584 1.00 91.56 93 LYS A C 1
ATOM 702 O O . LYS A 1 93 ? -28.303 -14.253 11.430 1.00 91.56 93 LYS A O 1
ATOM 707 N N . LEU A 1 94 ? -29.119 -15.544 9.772 1.00 92.31 94 LEU A N 1
ATOM 708 C CA . LEU A 1 94 ? -30.448 -14.934 9.719 1.00 92.31 94 LEU A CA 1
ATOM 709 C C . LEU A 1 94 ? -31.188 -15.034 11.065 1.00 92.31 94 LEU A C 1
ATOM 711 O O . LEU A 1 94 ? -31.741 -14.045 11.541 1.00 92.31 94 LEU A O 1
ATOM 715 N N . ALA A 1 95 ? -31.112 -16.180 11.751 1.00 93.75 95 ALA A N 1
ATOM 716 C CA . ALA A 1 95 ? -31.701 -16.354 13.082 1.00 93.75 95 ALA A CA 1
ATOM 717 C C . ALA A 1 95 ? -31.059 -15.448 14.155 1.00 93.75 95 ALA A C 1
ATOM 719 O O . ALA A 1 95 ? -31.745 -14.930 15.041 1.00 93.75 95 ALA A O 1
ATOM 720 N N . LYS A 1 96 ? -29.738 -15.224 14.086 1.00 94.50 96 LYS A N 1
ATOM 721 C CA . LYS A 1 96 ? -29.041 -14.286 14.985 1.00 94.50 96 LYS A CA 1
ATOM 722 C C . LYS A 1 96 ? -29.453 -12.839 14.725 1.00 94.50 96 LYS A C 1
ATOM 724 O O . LYS A 1 96 ? -29.577 -12.076 15.683 1.00 94.50 96 LYS A O 1
ATOM 729 N N . ASP A 1 97 ? -29.660 -12.471 13.467 1.00 91.25 97 ASP A N 1
ATOM 730 C CA . ASP A 1 97 ? -30.067 -11.117 13.094 1.00 91.25 97 ASP A CA 1
ATOM 731 C C . ASP A 1 97 ? -31.531 -10.846 13.482 1.00 91.25 97 ASP A C 1
ATOM 733 O O . ASP A 1 97 ? -31.811 -9.809 14.085 1.00 91.25 97 ASP A O 1
ATOM 737 N N . MET A 1 98 ? -32.427 -11.824 13.311 1.00 92.31 98 MET A N 1
ATOM 738 C CA . MET A 1 98 ? -33.807 -11.772 13.823 1.00 92.31 98 MET A CA 1
ATOM 739 C C . MET A 1 98 ? -33.851 -11.568 15.346 1.00 92.31 98 MET A C 1
ATOM 741 O O . MET A 1 98 ? -34.484 -10.630 15.826 1.00 92.31 98 MET A O 1
ATOM 745 N N . ARG A 1 99 ? -33.088 -12.357 16.121 1.00 93.50 99 ARG A N 1
ATOM 746 C CA . ARG A 1 99 ? -32.992 -12.179 17.586 1.00 93.50 99 ARG A CA 1
ATOM 747 C C . ARG A 1 99 ? -32.439 -10.813 17.989 1.00 93.50 99 ARG A C 1
ATOM 749 O O . ARG A 1 99 ? -32.779 -10.294 19.054 1.00 93.50 99 ARG A O 1
ATOM 756 N N . LYS A 1 100 ? -31.537 -10.227 17.196 1.00 93.19 100 LYS A N 1
ATOM 757 C CA . LYS A 1 100 ? -31.034 -8.871 17.461 1.00 93.19 100 LYS A CA 1
ATOM 758 C C . LYS A 1 100 ? -32.122 -7.826 17.238 1.00 93.19 100 LYS A C 1
ATOM 760 O O . LYS A 1 100 ? -32.218 -6.912 18.057 1.00 93.19 100 LYS A O 1
ATOM 765 N N . GLU A 1 101 ? -32.926 -7.957 16.187 1.00 89.81 101 GLU A N 1
ATOM 766 C CA . GLU A 1 101 ? -34.040 -7.039 15.928 1.00 89.81 101 GLU A CA 1
ATOM 767 C C . GLU A 1 101 ? -35.150 -7.164 16.975 1.00 89.81 101 GLU A C 1
ATOM 769 O O . GLU A 1 101 ? -35.566 -6.152 17.539 1.00 89.81 101 GLU A O 1
ATOM 774 N N . GLU A 1 102 ? -35.534 -8.378 17.371 1.00 93.50 102 GLU A N 1
ATOM 775 C CA . GLU A 1 102 ? -36.496 -8.586 18.465 1.00 93.50 102 GLU A CA 1
ATOM 776 C C . GLU A 1 102 ? -36.032 -7.922 19.770 1.00 93.50 102 GLU A C 1
ATOM 778 O O . GLU A 1 102 ? -36.795 -7.212 20.430 1.00 93.50 102 GLU A O 1
ATOM 783 N N . ASN A 1 103 ? -34.747 -8.063 20.112 1.00 93.50 103 ASN A N 1
ATOM 784 C CA . ASN A 1 103 ? -34.170 -7.415 21.290 1.00 93.50 103 ASN A CA 1
ATOM 785 C C . ASN A 1 103 ? -34.133 -5.883 21.178 1.00 93.50 103 ASN A C 1
ATOM 787 O O . ASN A 1 103 ? -34.293 -5.189 22.188 1.00 93.50 103 ASN A O 1
ATOM 791 N N . LYS A 1 104 ? -33.922 -5.322 19.981 1.00 91.88 104 LYS A N 1
ATOM 792 C CA . LYS A 1 104 ? -34.011 -3.869 19.764 1.00 91.88 104 LYS A CA 1
ATOM 793 C C . LYS A 1 104 ? -35.442 -3.375 19.952 1.00 91.88 104 LYS A C 1
ATOM 795 O O . LYS A 1 104 ? -35.634 -2.390 20.666 1.00 91.88 104 LYS A O 1
ATOM 800 N N . ILE A 1 105 ? -36.425 -4.075 19.386 1.00 90.81 105 ILE A N 1
ATOM 801 C CA . ILE A 1 105 ? -37.849 -3.740 19.512 1.00 90.81 105 ILE A CA 1
ATOM 802 C C . ILE A 1 105 ? -38.286 -3.827 20.980 1.00 90.81 105 ILE A C 1
ATOM 804 O O . ILE A 1 105 ? -38.919 -2.901 21.487 1.00 90.81 105 ILE A O 1
ATOM 808 N N . ALA A 1 106 ? -37.885 -4.874 21.705 1.00 92.69 106 ALA A N 1
ATOM 809 C CA . ALA A 1 106 ? -38.172 -5.012 23.134 1.00 92.69 106 ALA A CA 1
ATOM 810 C C . ALA A 1 106 ? -37.577 -3.852 23.954 1.00 92.69 106 ALA A C 1
ATOM 812 O O . ALA A 1 106 ? -38.264 -3.249 24.779 1.00 92.69 106 ALA A O 1
ATOM 813 N N . ARG A 1 107 ? -36.325 -3.458 23.677 1.00 89.69 107 ARG A N 1
ATOM 814 C CA . ARG A 1 107 ? -35.689 -2.295 24.325 1.00 89.69 107 ARG A CA 1
ATOM 815 C C . ARG A 1 107 ? -36.393 -0.978 23.994 1.00 89.69 107 ARG A C 1
ATOM 817 O O . ARG A 1 107 ? -36.465 -0.110 24.862 1.00 89.69 107 ARG A O 1
ATOM 824 N N . GLN A 1 108 ? -36.896 -0.810 22.772 1.00 86.44 108 GLN A N 1
ATOM 825 C CA . GLN A 1 108 ? -37.672 0.372 22.388 1.00 86.44 108 GLN A CA 1
ATOM 826 C C . GLN A 1 108 ? -39.026 0.415 23.102 1.00 86.44 108 GLN A C 1
ATOM 828 O O . GLN A 1 108 ? -39.380 1.466 23.630 1.00 86.44 108 GLN A O 1
ATOM 833 N N . LYS A 1 109 ? -39.729 -0.719 23.215 1.00 88.25 109 LYS A N 1
ATOM 834 C CA . LYS A 1 109 ? -41.000 -0.814 23.952 1.00 88.25 109 LYS A CA 1
ATOM 835 C C . LYS A 1 109 ? -40.836 -0.473 25.433 1.00 88.25 109 LYS A C 1
ATOM 837 O O . LYS A 1 109 ? -41.573 0.365 25.936 1.00 88.25 109 LYS A O 1
ATOM 842 N N . VAL A 1 110 ? -39.814 -1.015 26.103 1.00 91.56 110 VAL A N 1
ATOM 843 C CA . VAL A 1 110 ? -39.532 -0.694 27.519 1.00 91.56 110 VAL A CA 1
ATOM 844 C C . VAL A 1 110 ? -39.188 0.791 27.706 1.00 91.56 110 VAL A C 1
ATOM 846 O O . VAL A 1 110 ? -39.597 1.407 28.690 1.00 91.56 110 VAL A O 1
ATOM 849 N N . LYS A 1 111 ? -38.459 1.402 26.760 1.00 85.81 111 LYS A N 1
ATOM 850 C CA . LYS A 1 111 ? -38.176 2.848 26.790 1.00 85.81 111 LYS A CA 1
ATOM 851 C C . LYS A 1 111 ? -39.437 3.688 26.578 1.00 85.81 111 LYS A C 1
ATOM 853 O O . LYS A 1 111 ? -39.608 4.672 27.292 1.00 85.81 111 LYS A O 1
ATOM 858 N N . ALA A 1 112 ? -40.299 3.301 25.638 1.00 81.00 112 ALA A N 1
ATOM 859 C CA . ALA A 1 112 ? -41.558 3.986 25.358 1.00 81.00 112 ALA A CA 1
ATOM 860 C C . ALA A 1 112 ? -42.532 3.886 26.542 1.00 81.00 112 ALA A C 1
ATOM 862 O O . ALA A 1 112 ? -43.090 4.898 26.952 1.00 81.00 112 ALA A O 1
ATOM 863 N N . GLU A 1 113 ? -42.661 2.712 27.163 1.00 85.81 113 GLU A N 1
ATOM 864 C CA . GLU A 1 113 ? -43.504 2.521 28.348 1.00 85.81 113 GLU A CA 1
ATOM 865 C C . GLU A 1 113 ? -42.990 3.337 29.543 1.00 85.81 113 GLU A C 1
ATOM 867 O O . GLU A 1 113 ? -43.760 4.009 30.227 1.00 85.81 113 GLU A O 1
ATOM 872 N N . LYS A 1 114 ? -41.671 3.362 29.771 1.00 85.12 114 LYS A N 1
ATOM 873 C CA . LYS A 1 114 ? -41.074 4.180 30.836 1.00 85.12 114 LYS A CA 1
ATOM 874 C C . LYS A 1 114 ? -41.218 5.684 30.572 1.00 85.12 114 LYS A C 1
ATOM 876 O O . LYS A 1 114 ? -41.311 6.450 31.527 1.00 85.12 114 LYS A O 1
ATOM 881 N N . ALA A 1 115 ? -41.230 6.108 29.307 1.00 74.19 115 ALA A N 1
ATOM 882 C CA . ALA A 1 115 ? -41.520 7.489 28.928 1.00 74.19 115 ALA A CA 1
ATOM 883 C C . ALA A 1 115 ? -43.003 7.835 29.154 1.00 74.19 115 ALA A C 1
ATOM 885 O O . ALA A 1 115 ? -43.287 8.881 29.730 1.00 74.19 115 ALA A O 1
ATOM 886 N N . ALA A 1 116 ? -43.926 6.933 28.804 1.00 78.56 116 ALA A N 1
ATOM 887 C CA . ALA A 1 116 ? -45.361 7.104 29.038 1.00 78.56 116 ALA A CA 1
ATOM 888 C C . ALA A 1 116 ? -45.691 7.218 30.536 1.00 78.56 116 ALA A C 1
ATOM 890 O O . ALA A 1 116 ? -46.325 8.186 30.946 1.00 78.56 116 ALA A O 1
ATOM 891 N N . ARG A 1 117 ? -45.145 6.325 31.378 1.00 81.31 117 ARG A N 1
ATOM 892 C CA . ARG A 1 117 ? -45.310 6.394 32.846 1.00 81.31 117 ARG A CA 1
ATOM 893 C C . ARG A 1 117 ? -44.746 7.678 33.467 1.00 81.31 117 ARG A C 1
ATOM 895 O O . ARG A 1 117 ? -45.168 8.084 34.540 1.00 81.31 117 ARG A O 1
ATOM 902 N N . ARG A 1 118 ? -43.759 8.315 32.826 1.00 69.06 118 ARG A N 1
ATOM 903 C CA . ARG A 1 118 ? -43.201 9.600 33.282 1.00 69.06 118 ARG A CA 1
ATOM 904 C C . ARG A 1 118 ? -44.040 10.795 32.839 1.00 69.06 118 ARG A C 1
ATOM 906 O O . ARG A 1 118 ? -44.100 11.765 33.584 1.00 69.06 118 ARG A O 1
ATOM 913 N N . ALA A 1 119 ? -44.689 10.716 31.676 1.00 68.38 119 ALA A N 1
ATOM 914 C CA . ALA A 1 119 ? -45.637 11.731 31.218 1.00 68.38 119 ALA A CA 1
ATOM 915 C C . ALA A 1 119 ? -46.894 11.774 32.105 1.00 68.38 119 ALA A C 1
ATOM 917 O O . ALA A 1 119 ? -47.406 12.850 32.394 1.00 68.38 119 ALA A O 1
ATOM 918 N N . GLU A 1 120 ? -47.336 10.615 32.599 1.00 73.50 120 GLU A N 1
ATOM 919 C CA . GLU A 1 120 ? -48.484 10.490 33.509 1.00 73.50 120 GLU A CA 1
ATOM 920 C C . GLU A 1 120 ? -48.231 11.122 34.893 1.00 73.50 120 GLU A C 1
ATOM 922 O O . GLU A 1 120 ? -49.158 11.600 35.537 1.00 73.50 120 GLU A O 1
ATOM 927 N N . ASN A 1 121 ? -46.964 11.220 35.317 1.00 75.94 121 ASN A N 1
ATOM 928 C CA . ASN A 1 121 ? -46.565 11.821 36.595 1.00 75.94 121 ASN A CA 1
ATOM 929 C C . ASN A 1 121 ? -46.456 13.362 36.576 1.00 75.94 121 ASN A C 1
ATOM 931 O O . ASN A 1 121 ? -45.978 13.940 37.550 1.00 75.94 121 ASN A O 1
ATOM 935 N N . GLY A 1 122 ? -46.884 14.044 35.506 1.00 55.00 122 GLY A N 1
ATOM 936 C CA . GLY A 1 122 ? -47.075 15.502 35.522 1.00 55.00 122 GLY A CA 1
ATOM 937 C C . GLY A 1 122 ? -45.799 16.332 35.701 1.00 55.00 122 GLY A C 1
ATOM 938 O O . GLY A 1 122 ? -45.845 17.406 36.294 1.00 55.00 122 GLY A O 1
ATOM 939 N N . MET A 1 123 ? -44.656 15.853 35.202 1.00 55.28 123 MET A N 1
ATOM 940 C CA . MET A 1 123 ? -43.421 16.644 35.186 1.00 55.28 123 MET A CA 1
ATOM 941 C C . MET A 1 123 ? -43.549 17.764 34.148 1.00 55.28 123 MET A C 1
ATOM 943 O O . MET A 1 123 ? -43.854 17.507 32.980 1.00 55.28 123 MET A O 1
ATOM 947 N N . SER A 1 124 ? -43.332 19.009 34.567 1.00 61.62 124 SER A N 1
ATOM 948 C CA . SER A 1 124 ? -43.437 20.163 33.681 1.00 61.62 124 SER A CA 1
ATOM 949 C C . SER A 1 124 ? -42.388 20.076 32.552 1.00 61.62 124 SER A C 1
ATOM 951 O O . SER A 1 124 ? -41.221 19.754 32.781 1.00 61.62 124 SER A O 1
ATOM 953 N N . LEU A 1 125 ? -42.795 20.352 31.304 1.00 57.84 125 LEU A N 1
ATOM 954 C CA . LEU A 1 125 ? -41.911 20.394 30.123 1.00 57.84 125 LEU A CA 1
ATOM 955 C C . LEU A 1 125 ? -40.571 21.145 30.334 1.00 57.84 125 LEU A C 1
ATOM 957 O O . LEU A 1 125 ? -39.559 20.635 29.846 1.00 57.84 125 LEU A O 1
ATOM 961 N N . PRO A 1 126 ? -40.507 22.295 31.045 1.00 62.81 126 PRO A N 1
ATOM 962 C CA . PRO A 1 126 ? -39.241 22.999 31.273 1.00 62.81 126 PRO A CA 1
ATOM 963 C C . PRO A 1 126 ? -38.253 22.255 32.192 1.00 62.81 126 PRO A C 1
ATOM 965 O O . PRO A 1 126 ? -37.046 22.298 31.935 1.00 62.81 126 PRO A O 1
ATOM 968 N N . GLU A 1 127 ? -38.724 21.521 33.205 1.00 60.50 127 GLU A N 1
ATOM 969 C CA . GLU A 1 127 ? -37.853 20.734 34.098 1.00 60.50 127 GLU A CA 1
ATOM 970 C C . GLU A 1 127 ? -37.269 19.512 33.376 1.00 60.50 127 GLU A C 1
ATOM 972 O O . GLU A 1 127 ? -36.072 19.235 33.475 1.00 60.50 127 GLU A O 1
ATOM 977 N N . PHE A 1 128 ? -38.068 18.850 32.533 1.00 61.06 128 PHE A N 1
ATOM 978 C CA . PHE A 1 128 ? -37.616 17.706 31.733 1.00 61.06 128 PHE A CA 1
ATOM 979 C C . PHE A 1 128 ? -36.495 18.078 30.744 1.00 61.06 128 PHE A C 1
ATOM 981 O O . PHE A 1 128 ? -35.537 17.318 30.557 1.00 61.06 128 PHE A O 1
ATOM 988 N N . THR A 1 129 ? -36.581 19.255 30.112 1.00 61.75 129 THR A N 1
ATOM 989 C CA . THR A 1 129 ? -35.538 19.738 29.192 1.00 61.75 129 THR A CA 1
ATOM 990 C C . THR A 1 129 ? -34.224 20.063 29.89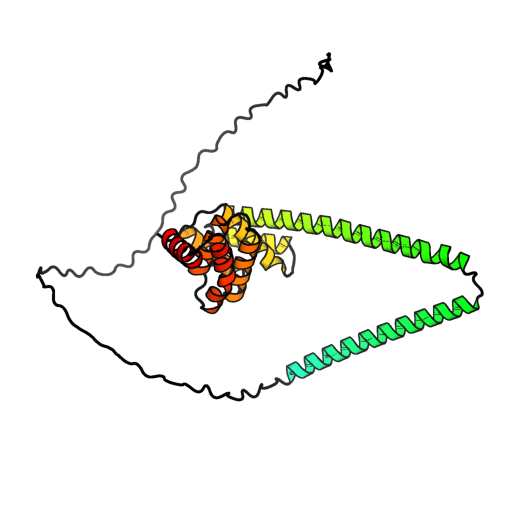7 1.00 61.75 129 THR A C 1
ATOM 992 O O . THR A 1 129 ? -33.161 19.736 29.367 1.00 61.75 129 THR A O 1
ATOM 995 N N . ALA A 1 130 ? -34.267 20.657 31.090 1.00 69.38 130 ALA A N 1
ATOM 996 C CA . ALA A 1 130 ? -33.056 21.018 31.822 1.00 69.38 130 ALA A CA 1
ATOM 997 C C . ALA A 1 130 ? -32.362 19.790 32.435 1.00 69.38 130 ALA A C 1
ATOM 999 O O . ALA A 1 130 ? -31.138 19.681 32.372 1.00 69.38 130 ALA A O 1
ATOM 1000 N N . GLU A 1 131 ? -33.128 18.836 32.970 1.00 72.06 131 GLU A N 1
ATOM 1001 C CA . GLU A 1 131 ? -32.568 17.722 33.742 1.00 72.06 131 GLU A CA 1
ATOM 1002 C C . GLU A 1 131 ? -32.103 16.540 32.875 1.00 72.06 131 GLU A C 1
ATOM 1004 O O . GLU A 1 131 ? -31.161 15.838 33.237 1.00 72.06 131 GLU A O 1
ATOM 1009 N N . ILE A 1 132 ? -32.708 16.316 31.702 1.00 71.44 132 ILE A N 1
ATOM 1010 C CA . ILE A 1 132 ? -32.365 15.164 30.845 1.00 71.44 132 ILE A CA 1
ATOM 1011 C C . ILE A 1 132 ? -31.642 15.590 29.570 1.00 71.44 132 ILE A C 1
ATOM 1013 O O . ILE A 1 132 ? -30.667 14.947 29.168 1.00 71.44 132 ILE A O 1
ATOM 1017 N N . LEU A 1 133 ? -32.097 16.662 28.919 1.00 74.06 133 LEU A N 1
ATOM 1018 C CA . LEU A 1 133 ? -31.588 17.030 27.599 1.00 74.06 133 LEU A CA 1
ATOM 1019 C C . LEU A 1 133 ? -30.192 17.654 27.687 1.00 74.06 133 LEU A C 1
ATOM 1021 O O . LEU A 1 133 ? -29.334 17.329 26.866 1.00 74.06 133 LEU A O 1
ATOM 1025 N N . VAL A 1 134 ? -29.933 18.474 28.713 1.00 78.50 134 VAL A N 1
ATOM 1026 C CA . VAL A 1 134 ? -28.618 19.102 28.918 1.00 78.50 134 VAL A CA 1
ATOM 1027 C C . VAL A 1 134 ? -27.540 18.059 29.245 1.00 78.50 134 VAL A C 1
ATOM 1029 O O . VAL A 1 134 ? -26.543 18.025 28.520 1.00 78.50 134 VAL A O 1
ATOM 1032 N N . PRO A 1 135 ? -27.707 17.132 30.215 1.00 82.19 135 PRO A N 1
ATOM 1033 C CA . PRO A 1 135 ? -26.695 16.101 30.453 1.00 82.19 135 PRO A CA 1
ATOM 1034 C C . PRO A 1 135 ? -26.502 15.173 29.252 1.00 82.19 135 PRO A C 1
ATOM 1036 O O . PRO A 1 135 ? -25.368 14.823 28.927 1.00 82.19 135 PRO A O 1
ATOM 1039 N N . ALA A 1 136 ? -27.578 14.813 28.542 1.00 82.81 136 ALA A N 1
ATOM 1040 C CA . ALA A 1 136 ? -27.474 13.992 27.337 1.00 82.81 136 ALA A CA 1
ATOM 1041 C C . ALA A 1 136 ? -26.693 14.702 26.218 1.00 82.81 136 ALA A C 1
ATOM 1043 O O . ALA A 1 136 ? -25.849 14.076 25.573 1.00 82.81 136 ALA A O 1
ATOM 1044 N N . ALA A 1 137 ? -26.921 16.002 26.013 1.00 84.50 137 ALA A N 1
ATOM 1045 C CA . ALA A 1 137 ? -26.183 16.805 25.043 1.00 84.50 137 ALA A CA 1
ATOM 1046 C C . ALA A 1 137 ? -24.704 16.952 25.431 1.00 84.50 137 ALA A C 1
ATOM 1048 O O . ALA A 1 137 ? -23.835 16.792 24.575 1.00 84.50 137 ALA A O 1
ATOM 1049 N N . VAL A 1 138 ? -24.402 17.174 26.715 1.00 90.75 138 VAL A N 1
ATOM 1050 C CA . VAL A 1 138 ? -23.023 17.262 27.223 1.00 90.75 138 VAL A CA 1
ATOM 1051 C C . VAL A 1 138 ? -22.289 15.930 27.058 1.00 90.75 138 VAL A C 1
ATOM 1053 O O . VAL A 1 138 ? -21.180 15.911 26.526 1.00 90.75 138 VAL A O 1
ATOM 1056 N N . VAL A 1 139 ? -22.906 14.802 27.425 1.00 92.88 139 VAL A N 1
ATOM 1057 C CA . VAL A 1 139 ? -22.320 13.462 27.229 1.00 92.88 139 VAL A CA 1
ATOM 1058 C C . VAL A 1 139 ? -22.142 13.153 25.742 1.00 92.88 139 VAL A C 1
ATOM 1060 O O . VAL A 1 139 ? -21.109 12.612 25.350 1.00 92.88 139 VAL A O 1
ATOM 1063 N N . GLY A 1 140 ? -23.104 13.532 24.896 1.00 91.75 140 GLY A N 1
ATOM 1064 C CA . GLY A 1 140 ? -23.002 13.378 23.445 1.00 91.75 140 GLY A CA 1
ATOM 1065 C C . GLY A 1 140 ? -21.858 14.199 22.845 1.00 91.75 140 GLY A C 1
ATOM 1066 O O . GLY A 1 140 ? -21.072 13.679 22.051 1.00 91.75 140 GLY A O 1
ATOM 1067 N N . PHE A 1 141 ? -21.721 15.459 23.260 1.00 93.00 141 PHE A N 1
ATOM 1068 C CA . PHE A 1 141 ? -20.652 16.346 22.809 1.00 93.00 141 PHE A CA 1
ATOM 1069 C C . PHE A 1 141 ? -19.276 15.861 23.278 1.0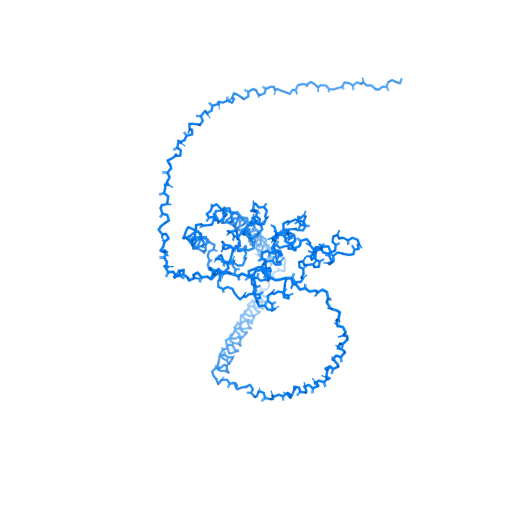0 93.00 141 PHE A C 1
ATOM 1071 O O . PHE A 1 141 ? -18.380 15.692 22.450 1.00 93.00 141 PHE A O 1
ATOM 1078 N N . LEU A 1 142 ? -19.117 15.563 24.572 1.00 93.19 142 LEU A N 1
ATOM 1079 C CA . LEU A 1 142 ? -17.863 15.056 25.136 1.00 93.19 142 LEU A CA 1
ATOM 1080 C C . LEU A 1 142 ? -17.492 13.696 24.544 1.00 93.19 142 LEU A C 1
ATOM 1082 O O . LEU A 1 142 ? -16.341 13.489 24.170 1.00 93.19 142 LEU A O 1
ATOM 1086 N N . GLY A 1 143 ? -18.460 12.794 24.383 1.00 94.31 143 GLY A N 1
ATOM 1087 C CA . GLY A 1 143 ? -18.245 11.494 23.752 1.00 94.31 143 GLY A CA 1
ATOM 1088 C C . GLY A 1 143 ? -17.751 11.632 22.312 1.00 94.31 143 GLY A C 1
ATOM 1089 O O . GLY A 1 143 ? -16.762 11.004 21.933 1.00 94.31 143 GLY A O 1
ATOM 1090 N N . ASN A 1 144 ? -18.379 12.507 21.521 1.00 93.69 144 ASN A N 1
ATOM 1091 C CA . ASN A 1 144 ? -17.948 12.781 20.151 1.00 93.69 144 ASN A CA 1
ATOM 1092 C C . ASN A 1 144 ? -16.567 13.457 20.103 1.00 93.69 144 ASN A C 1
ATOM 1094 O O . ASN A 1 144 ? -15.747 13.120 19.250 1.00 93.69 144 ASN A O 1
ATOM 1098 N N . TRP A 1 145 ? -16.281 14.382 21.023 1.00 93.69 145 TRP A N 1
ATOM 1099 C CA . TRP A 1 145 ? -14.990 15.066 21.102 1.00 93.69 145 TRP A CA 1
ATOM 1100 C C . TRP A 1 145 ? -13.852 14.104 21.468 1.00 93.69 145 TRP A C 1
ATOM 1102 O O . TRP A 1 145 ? -12.857 14.033 20.745 1.00 93.69 145 TRP A O 1
ATOM 1112 N N . VAL A 1 146 ? -14.025 13.290 22.515 1.00 95.38 146 VAL A N 1
ATOM 1113 C CA . VAL A 1 146 ? -13.050 12.264 22.923 1.00 95.38 146 VAL A CA 1
ATOM 1114 C C . VAL A 1 146 ? -12.848 11.241 21.808 1.00 95.38 146 VAL A C 1
ATOM 1116 O O . VAL A 1 146 ? -11.709 10.881 21.506 1.00 95.38 146 VAL A O 1
ATOM 1119 N N . TYR A 1 147 ? -13.919 10.807 21.138 1.00 94.75 147 TYR A N 1
ATOM 1120 C CA . TYR A 1 147 ? -13.820 9.886 20.005 1.00 94.75 147 TYR A CA 1
ATOM 1121 C C . TYR A 1 147 ? -13.026 10.488 18.837 1.00 94.75 147 TYR A C 1
ATOM 1123 O O . TYR A 1 147 ? -12.116 9.845 18.316 1.00 94.75 147 TYR A O 1
ATOM 1131 N N . LYS A 1 148 ? -13.311 11.736 18.443 1.00 93.88 148 LYS A N 1
ATOM 1132 C CA . LYS A 1 148 ? -12.578 12.411 17.361 1.00 93.88 148 LYS A CA 1
ATOM 1133 C C . LYS A 1 148 ? -11.104 12.619 17.710 1.00 93.88 148 LYS A C 1
ATOM 1135 O O . LYS A 1 148 ? -10.248 12.339 16.875 1.00 93.88 148 LYS A O 1
ATOM 1140 N N . ASN A 1 149 ? -10.806 13.063 18.931 1.00 93.31 149 ASN A N 1
ATOM 1141 C CA . ASN A 1 149 ? -9.433 13.332 19.355 1.00 93.31 149 ASN A CA 1
ATOM 1142 C C . ASN A 1 149 ? -8.612 12.040 19.509 1.00 93.31 149 ASN A C 1
ATOM 1144 O O . ASN A 1 149 ? -7.484 11.955 19.029 1.00 93.31 149 ASN A O 1
ATOM 1148 N N . SER A 1 150 ? -9.196 10.997 20.107 1.00 91.00 150 SER A N 1
ATOM 1149 C CA . SER A 1 150 ? -8.541 9.685 20.222 1.00 91.00 150 SER A CA 1
ATOM 1150 C C . SER A 1 150 ? -8.302 9.042 18.858 1.00 91.00 150 SER A C 1
ATOM 1152 O O . SER A 1 150 ? -7.209 8.534 18.612 1.00 91.00 150 SER A O 1
ATOM 1154 N N . LYS A 1 151 ? -9.272 9.128 17.939 1.00 92.19 151 LYS A N 1
ATOM 1155 C CA . LYS A 1 151 ? -9.105 8.664 16.559 1.00 92.19 151 LYS A CA 1
ATOM 1156 C C . LYS A 1 151 ? -7.978 9.410 15.845 1.00 92.19 151 LYS A C 1
ATOM 1158 O O . LYS A 1 151 ? -7.153 8.768 15.209 1.00 92.19 151 LYS A O 1
ATOM 1163 N N . PHE A 1 152 ? -7.901 10.733 15.990 1.00 93.38 152 PHE A N 1
ATOM 1164 C CA . PHE A 1 152 ? -6.834 11.534 15.385 1.00 93.38 152 PHE A CA 1
ATOM 1165 C C . PHE A 1 152 ? -5.440 11.134 15.891 1.00 93.38 152 PHE A C 1
ATOM 1167 O O . PHE A 1 152 ? -4.537 10.900 15.088 1.00 93.38 152 PHE A O 1
ATOM 1174 N N . LEU A 1 153 ? -5.265 10.999 17.210 1.00 91.50 153 LEU A N 1
ATOM 1175 C CA . LEU A 1 153 ? -3.993 10.563 17.801 1.00 91.50 153 LEU A CA 1
ATOM 1176 C C . LEU A 1 153 ? -3.615 9.145 17.360 1.00 91.50 153 LEU A C 1
ATOM 1178 O O . LEU A 1 153 ? -2.451 8.871 17.072 1.00 91.50 153 LEU A O 1
ATOM 1182 N N . TYR A 1 154 ? -4.603 8.259 17.265 1.00 90.06 154 TYR A N 1
ATOM 1183 C CA . TYR A 1 154 ? -4.410 6.893 16.798 1.00 90.06 154 TYR A CA 1
ATOM 1184 C C . TYR A 1 154 ? -4.004 6.829 15.322 1.00 90.06 154 TYR A C 1
ATOM 1186 O O . TYR A 1 154 ? -3.069 6.109 14.972 1.00 90.06 154 TYR A O 1
ATOM 1194 N N . ASP A 1 155 ? -4.672 7.597 14.462 1.00 90.62 155 ASP A N 1
ATOM 1195 C CA . ASP A 1 155 ? -4.365 7.663 13.033 1.00 90.62 155 ASP A CA 1
ATOM 1196 C C . ASP A 1 155 ? -2.970 8.268 12.800 1.00 90.62 155 ASP A C 1
ATOM 1198 O O . ASP A 1 155 ? -2.213 7.756 11.972 1.00 90.62 155 ASP A O 1
ATOM 1202 N N . LYS A 1 156 ? -2.581 9.282 13.587 1.00 93.12 156 LYS A N 1
ATOM 1203 C CA . LYS A 1 156 ? -1.224 9.848 13.564 1.00 93.12 156 LYS A CA 1
ATOM 1204 C C . LYS A 1 156 ? -0.171 8.823 13.992 1.00 93.12 156 LYS A C 1
ATOM 1206 O O . LYS A 1 156 ? 0.781 8.591 13.254 1.00 93.12 156 LYS A O 1
ATOM 1211 N N . GLY A 1 157 ? -0.381 8.140 15.120 1.00 92.50 157 GLY A N 1
ATOM 1212 C CA . GLY A 1 157 ? 0.536 7.094 15.585 1.00 92.50 157 GLY A CA 1
ATOM 1213 C C . GLY A 1 157 ? 0.673 5.935 14.591 1.00 92.50 157 GLY A C 1
ATOM 1214 O O . GLY A 1 157 ? 1.758 5.371 14.432 1.00 92.50 157 GLY A O 1
ATOM 1215 N N . GLN A 1 158 ? -0.399 5.601 13.862 1.00 93.19 158 GLN A N 1
ATOM 1216 C CA . GLN A 1 158 ? -0.320 4.632 12.767 1.00 93.19 158 GLN A CA 1
ATOM 1217 C C . GLN A 1 158 ? 0.518 5.133 11.598 1.00 93.19 158 GLN A C 1
ATOM 1219 O O . GLN A 1 158 ? 1.311 4.357 11.075 1.00 93.19 158 GLN A O 1
ATOM 1224 N N . ALA A 1 159 ? 0.335 6.383 11.173 1.00 94.06 159 ALA A N 1
ATOM 1225 C CA . ALA A 1 159 ? 1.109 6.953 10.077 1.00 94.06 159 ALA A CA 1
ATOM 1226 C C . ALA A 1 159 ? 2.612 6.951 10.398 1.00 94.06 159 ALA A C 1
ATOM 1228 O O . ALA A 1 159 ? 3.403 6.501 9.569 1.00 94.06 159 ALA A O 1
ATOM 1229 N N . ASP A 1 160 ? 2.982 7.336 11.621 1.00 96.25 160 ASP A N 1
ATOM 1230 C CA . ASP A 1 160 ? 4.373 7.317 12.085 1.00 96.25 160 ASP A CA 1
ATOM 1231 C C . ASP A 1 160 ? 4.933 5.884 12.093 1.00 96.25 160 ASP A C 1
ATOM 1233 O O . ASP A 1 160 ? 6.005 5.624 11.551 1.00 96.25 160 ASP A O 1
ATOM 1237 N N . THR A 1 161 ? 4.161 4.916 12.603 1.00 96.31 161 THR A N 1
ATOM 1238 C CA . THR A 1 161 ? 4.559 3.496 12.616 1.00 96.31 161 THR A CA 1
ATOM 1239 C C . THR A 1 161 ? 4.732 2.928 11.201 1.00 96.31 161 THR A C 1
ATOM 1241 O O . THR A 1 161 ? 5.651 2.149 10.956 1.00 96.31 161 THR A O 1
ATOM 1244 N N . LEU A 1 162 ? 3.860 3.304 10.259 1.00 97.00 162 LEU A N 1
ATOM 1245 C CA . LEU A 1 162 ? 3.951 2.890 8.855 1.00 97.00 162 LEU A CA 1
ATOM 1246 C C . LEU A 1 162 ? 5.175 3.501 8.162 1.00 97.00 162 LEU A C 1
ATOM 1248 O O . LEU A 1 162 ? 5.851 2.812 7.400 1.00 97.00 162 LEU A O 1
ATOM 1252 N N . ALA A 1 163 ? 5.490 4.763 8.457 1.00 97.06 163 ALA A N 1
ATOM 1253 C CA . ALA A 1 163 ? 6.682 5.421 7.940 1.00 97.06 163 ALA A CA 1
ATOM 1254 C C . ALA A 1 163 ? 7.967 4.775 8.483 1.00 97.06 163 ALA A C 1
ATOM 1256 O O . ALA A 1 163 ? 8.892 4.524 7.708 1.00 97.06 163 ALA A O 1
ATOM 1257 N N . SER A 1 164 ? 8.018 4.456 9.781 1.00 97.88 164 SER A N 1
ATOM 1258 C CA . SER A 1 164 ? 9.133 3.716 10.387 1.00 97.88 164 SER A CA 1
ATOM 1259 C C . SER A 1 164 ? 9.307 2.340 9.749 1.00 97.88 164 SER A C 1
ATOM 1261 O O . SER A 1 164 ? 10.405 2.031 9.297 1.00 97.88 164 SER A O 1
ATOM 1263 N N . TYR A 1 165 ? 8.216 1.581 9.595 1.00 98.00 165 TYR A N 1
ATOM 1264 C CA . TYR A 1 165 ? 8.219 0.293 8.894 1.00 98.00 165 TYR A CA 1
ATOM 1265 C C . TYR A 1 165 ? 8.831 0.403 7.494 1.00 98.00 165 TYR A C 1
ATOM 1267 O O . TYR A 1 165 ? 9.732 -0.351 7.139 1.00 98.00 165 TYR A O 1
ATOM 1275 N N . ALA A 1 166 ? 8.354 1.359 6.694 1.00 98.19 166 ALA A N 1
ATOM 1276 C CA . ALA A 1 166 ? 8.825 1.539 5.329 1.00 98.19 166 ALA A CA 1
ATOM 1277 C C . ALA A 1 166 ? 10.322 1.886 5.274 1.00 98.19 166 ALA A C 1
ATOM 1279 O O . ALA A 1 166 ? 11.042 1.362 4.429 1.00 98.19 166 ALA A O 1
ATOM 1280 N N . ASN A 1 167 ? 10.799 2.745 6.178 1.00 98.38 167 ASN A N 1
ATOM 1281 C CA . ASN A 1 167 ? 12.211 3.122 6.247 1.00 98.38 167 ASN A CA 1
ATOM 1282 C C . ASN A 1 167 ? 13.110 1.951 6.657 1.00 98.38 167 ASN A C 1
ATOM 1284 O O . ASN A 1 167 ? 14.169 1.773 6.063 1.00 98.38 167 ASN A O 1
ATOM 1288 N N . GLU A 1 168 ? 12.682 1.156 7.632 1.00 98.31 168 GLU A N 1
ATOM 1289 C CA . GLU A 1 168 ? 13.436 0.008 8.140 1.00 98.31 168 GLU A CA 1
ATOM 1290 C C . GLU A 1 168 ? 13.497 -1.127 7.107 1.00 98.31 168 GLU A C 1
ATOM 1292 O O . GLU A 1 168 ? 14.570 -1.640 6.808 1.00 98.31 168 GLU A O 1
ATOM 1297 N N . MET A 1 169 ? 12.383 -1.416 6.427 1.00 98.12 169 MET A N 1
ATOM 1298 C CA . MET A 1 169 ? 12.357 -2.354 5.295 1.00 98.12 169 MET A CA 1
ATOM 1299 C C . MET A 1 169 ? 13.282 -1.939 4.140 1.00 98.12 169 MET A C 1
ATOM 1301 O O . MET A 1 169 ? 13.814 -2.794 3.443 1.00 98.12 169 MET A O 1
ATOM 1305 N N . ILE A 1 170 ? 13.445 -0.633 3.895 1.00 98.12 170 ILE A N 1
ATOM 1306 C CA . ILE A 1 170 ? 14.358 -0.101 2.866 1.00 98.12 170 ILE A CA 1
ATOM 1307 C C . ILE A 1 170 ? 15.817 -0.180 3.319 1.00 98.12 170 ILE A C 1
ATOM 1309 O O . ILE A 1 170 ? 16.704 -0.356 2.480 1.00 98.12 170 ILE A O 1
ATOM 1313 N N . TYR A 1 171 ? 16.065 -0.013 4.619 1.00 98.25 171 TYR A N 1
ATOM 1314 C CA . TYR A 1 171 ? 17.391 -0.130 5.217 1.00 98.25 171 TYR A CA 1
ATOM 1315 C C . TYR A 1 171 ? 17.927 -1.563 5.100 1.00 98.25 171 TYR A C 1
ATOM 1317 O O . TYR A 1 171 ? 19.069 -1.739 4.692 1.00 98.25 171 TYR A O 1
ATOM 1325 N N . HIS A 1 172 ? 17.077 -2.565 5.337 1.00 98.00 172 HIS A N 1
ATOM 1326 C CA . HIS A 1 172 ? 17.407 -3.990 5.193 1.00 98.00 172 HIS A CA 1
ATOM 1327 C C . HIS A 1 172 ? 17.183 -4.550 3.776 1.00 98.00 172 HIS A C 1
ATOM 1329 O O . HIS A 1 172 ? 17.090 -5.758 3.590 1.00 98.00 172 HIS A O 1
ATOM 1335 N N . ASP A 1 173 ? 17.060 -3.700 2.756 1.00 97.44 173 ASP A N 1
ATOM 1336 C CA . ASP A 1 173 ? 16.830 -4.143 1.377 1.00 97.44 173 ASP A CA 1
ATOM 1337 C C . ASP A 1 173 ? 17.965 -5.054 0.878 1.00 97.44 173 ASP A C 1
ATOM 1339 O O . ASP A 1 173 ? 19.120 -4.636 0.807 1.00 97.44 173 ASP A O 1
ATOM 1343 N N . GLY A 1 174 ? 17.617 -6.290 0.515 1.00 95.62 174 GLY A N 1
ATOM 1344 C CA . GLY A 1 174 ? 18.559 -7.342 0.119 1.00 95.62 174 GLY A CA 1
ATOM 1345 C C . GLY A 1 174 ? 18.916 -8.327 1.238 1.00 95.62 174 GLY A C 1
ATOM 1346 O O . GLY A 1 174 ? 19.412 -9.408 0.934 1.00 95.62 174 GLY A O 1
ATOM 1347 N N . ASP A 1 175 ? 18.609 -8.008 2.498 1.00 98.06 175 ASP A N 1
ATOM 1348 C CA . ASP A 1 175 ? 18.713 -8.931 3.632 1.00 98.06 175 ASP A CA 1
ATOM 1349 C C . ASP A 1 175 ? 17.335 -9.536 3.942 1.00 98.06 175 ASP A C 1
ATOM 1351 O O . ASP A 1 175 ? 16.506 -8.983 4.670 1.00 98.06 175 ASP A O 1
ATOM 1355 N N . PHE A 1 176 ? 17.053 -10.681 3.321 1.00 97.81 176 PHE A N 1
ATOM 1356 C CA . PHE A 1 176 ? 15.723 -11.289 3.340 1.00 97.81 176 PHE A CA 1
ATOM 1357 C C . PHE A 1 176 ? 15.270 -11.764 4.727 1.00 97.81 176 PHE A C 1
ATOM 1359 O O . PHE A 1 176 ? 14.062 -11.774 5.002 1.00 97.81 176 PHE A O 1
ATOM 1366 N N . GLU A 1 177 ? 16.196 -12.150 5.604 1.00 98.12 177 GLU A N 1
ATOM 1367 C CA . GLU A 1 177 ? 15.847 -12.569 6.964 1.00 98.12 177 GLU A CA 1
ATOM 1368 C C . GLU A 1 177 ? 15.518 -11.352 7.834 1.00 98.12 177 GLU A C 1
ATOM 1370 O O . GLU A 1 177 ? 14.454 -11.327 8.463 1.00 98.12 177 GLU A O 1
ATOM 1375 N N . GLU A 1 178 ? 16.325 -10.290 7.777 1.00 98.25 178 GLU A N 1
ATOM 1376 C CA . GLU A 1 178 ? 16.039 -9.041 8.497 1.00 98.25 178 GLU A CA 1
ATOM 1377 C C . GLU A 1 178 ? 14.736 -8.382 8.014 1.00 98.25 178 GLU A C 1
ATOM 1379 O O . GLU A 1 178 ? 13.885 -7.993 8.821 1.00 98.25 178 GLU A O 1
ATOM 1384 N N . MET A 1 179 ? 14.476 -8.353 6.700 1.00 98.25 179 MET A N 1
ATOM 1385 C CA . MET A 1 179 ? 13.205 -7.848 6.151 1.00 98.25 179 MET A CA 1
ATOM 1386 C C . MET A 1 179 ? 11.990 -8.627 6.677 1.00 98.25 179 MET A C 1
ATOM 1388 O O . MET A 1 179 ? 10.938 -8.049 6.976 1.00 98.25 179 MET A O 1
ATOM 1392 N N . LYS A 1 180 ? 12.107 -9.951 6.806 1.00 98.12 180 LYS A N 1
ATOM 1393 C CA . LYS A 1 180 ? 11.046 -10.813 7.343 1.00 98.12 180 LYS A CA 1
ATOM 1394 C C . LYS A 1 180 ? 10.851 -10.598 8.840 1.00 98.12 180 LYS A C 1
ATOM 1396 O O . LYS A 1 180 ? 9.704 -10.588 9.305 1.00 98.12 180 LYS A O 1
ATOM 1401 N N . MET A 1 181 ? 11.928 -10.416 9.601 1.00 98.06 181 MET A N 1
ATOM 1402 C CA . MET A 1 181 ? 11.848 -10.070 11.022 1.00 98.06 181 MET A CA 1
ATOM 1403 C C . MET A 1 181 ? 11.163 -8.715 11.217 1.00 98.06 181 MET A C 1
ATOM 1405 O O . MET A 1 181 ? 10.163 -8.652 11.941 1.00 98.06 181 MET A O 1
ATOM 1409 N N . CYS A 1 182 ? 11.581 -7.692 10.470 1.00 97.94 182 CYS A N 1
ATOM 1410 C CA . CYS A 1 182 ? 10.955 -6.370 10.452 1.00 97.94 182 CYS A CA 1
ATOM 1411 C C . CYS A 1 182 ? 9.451 -6.467 10.131 1.00 97.94 182 CYS A C 1
ATOM 1413 O O . CYS A 1 182 ? 8.598 -5.986 10.884 1.00 97.94 182 CYS A O 1
ATOM 1415 N N . GLN A 1 183 ? 9.074 -7.186 9.067 1.00 97.25 183 GLN A N 1
ATOM 1416 C CA . GLN A 1 183 ? 7.665 -7.389 8.711 1.00 97.25 183 GLN A CA 1
ATOM 1417 C C . GLN A 1 183 ? 6.857 -8.018 9.856 1.00 97.25 183 GLN A C 1
ATOM 1419 O O . GLN A 1 183 ? 5.748 -7.561 10.158 1.00 97.25 183 GLN A O 1
ATOM 1424 N N . ASN A 1 184 ? 7.398 -9.041 10.518 1.00 96.75 184 ASN A N 1
ATOM 1425 C CA . ASN A 1 184 ? 6.733 -9.703 11.636 1.00 96.75 184 ASN A CA 1
ATOM 1426 C C . ASN A 1 184 ? 6.605 -8.799 12.867 1.00 96.75 184 ASN A C 1
ATOM 1428 O O . ASN A 1 184 ? 5.554 -8.810 13.518 1.00 96.75 184 ASN A O 1
ATOM 1432 N N . GLU A 1 185 ? 7.628 -8.006 13.175 1.00 97.12 185 GLU A N 1
ATOM 1433 C CA . GLU A 1 185 ? 7.614 -7.060 14.287 1.00 97.12 185 GLU A CA 1
ATOM 1434 C C . GLU A 1 185 ? 6.550 -5.978 14.080 1.00 97.12 185 GLU A C 1
ATOM 1436 O O . GLU A 1 185 ? 5.681 -5.783 14.937 1.00 97.12 185 GLU A O 1
ATOM 1441 N N . TYR A 1 186 ? 6.530 -5.328 12.916 1.00 96.88 186 TYR A N 1
ATOM 1442 C CA . TYR A 1 186 ? 5.541 -4.285 12.637 1.00 96.88 186 TYR A CA 1
ATOM 1443 C C . TYR A 1 186 ? 4.127 -4.835 12.481 1.00 96.88 186 TYR A C 1
ATOM 1445 O O . TYR A 1 186 ? 3.163 -4.177 12.885 1.00 96.88 186 TYR A O 1
ATOM 1453 N N . ARG A 1 187 ? 3.977 -6.071 11.990 1.00 95.25 187 ARG A N 1
ATOM 1454 C CA . ARG A 1 187 ? 2.685 -6.768 12.002 1.00 95.25 187 ARG A CA 1
ATOM 1455 C C . ARG A 1 187 ? 2.158 -6.940 13.428 1.00 95.25 187 ARG A C 1
ATOM 1457 O O . ARG A 1 187 ? 0.957 -6.784 13.642 1.00 95.25 187 ARG A O 1
ATOM 1464 N N . ARG A 1 188 ? 3.029 -7.226 14.405 1.00 95.12 188 ARG A N 1
ATOM 1465 C CA . ARG A 1 188 ? 2.653 -7.289 15.830 1.00 95.12 188 ARG A CA 1
ATOM 1466 C C . ARG A 1 188 ? 2.322 -5.897 16.380 1.00 95.12 188 ARG A C 1
ATOM 1468 O O . ARG A 1 188 ? 1.267 -5.748 16.991 1.00 95.12 188 ARG A O 1
ATOM 1475 N N . LYS A 1 189 ? 3.145 -4.876 16.100 1.00 94.50 189 LYS A N 1
ATOM 1476 C CA . LYS A 1 189 ? 2.933 -3.483 16.562 1.00 94.50 189 LYS A CA 1
ATOM 1477 C C . LYS A 1 189 ? 1.613 -2.879 16.069 1.00 94.50 189 LYS A C 1
ATOM 1479 O O . LYS A 1 189 ? 0.925 -2.194 16.818 1.00 94.50 189 LYS A O 1
ATOM 1484 N N . LEU A 1 190 ? 1.230 -3.143 14.820 1.00 91.44 190 LEU A N 1
ATOM 1485 C CA . LEU A 1 190 ? 0.007 -2.590 14.224 1.00 91.44 190 LEU A CA 1
ATOM 1486 C C . LEU A 1 190 ? -1.268 -3.369 14.596 1.00 91.44 190 LEU A C 1
ATOM 1488 O O . LEU A 1 190 ? -2.376 -2.865 14.366 1.00 91.44 190 LEU A O 1
ATOM 1492 N N . GLY A 1 191 ? -1.128 -4.547 15.207 1.00 88.31 191 GLY A N 1
ATOM 1493 C CA . GLY A 1 191 ? -2.227 -5.409 15.627 1.00 88.31 191 GLY A CA 1
ATOM 1494 C C . GLY A 1 191 ? -2.882 -6.195 14.485 1.00 88.31 191 GLY A C 1
ATOM 1495 O O . GLY A 1 191 ? -2.564 -6.046 13.304 1.00 88.31 191 GLY A O 1
ATOM 1496 N N . ILE A 1 192 ? -3.836 -7.052 14.852 1.00 81.38 192 ILE A N 1
ATOM 1497 C CA . ILE A 1 192 ? -4.573 -7.912 13.919 1.00 81.38 192 ILE A CA 1
ATOM 1498 C C . ILE A 1 192 ? -5.571 -7.050 13.129 1.00 81.38 192 ILE A C 1
ATOM 1500 O O . ILE A 1 192 ? -6.471 -6.448 13.710 1.00 81.38 192 ILE A O 1
ATOM 1504 N N . GLY A 1 193 ? -5.431 -6.970 11.802 1.00 78.38 193 GLY A N 1
ATOM 1505 C CA . GLY A 1 193 ? -6.408 -6.266 10.968 1.00 78.38 193 GLY A CA 1
ATOM 1506 C C . GLY A 1 193 ? -5.984 -6.012 9.516 1.00 78.38 193 GLY A C 1
ATOM 1507 O O . GLY A 1 193 ? -4.885 -6.393 9.104 1.00 78.38 193 GLY A O 1
ATOM 1508 N N . PRO A 1 194 ? -6.823 -5.303 8.730 1.00 77.38 194 PRO A N 1
ATOM 1509 C CA . PRO A 1 194 ? -6.613 -5.016 7.300 1.00 77.38 194 PRO A CA 1
ATOM 1510 C C . PRO A 1 194 ? -5.461 -4.028 7.014 1.00 77.38 194 PRO A C 1
ATOM 1512 O O . PRO A 1 194 ? -5.378 -3.428 5.943 1.00 77.38 194 PRO A O 1
ATOM 1515 N N . LYS A 1 195 ? -4.544 -3.848 7.967 1.00 89.19 195 LYS A N 1
ATOM 1516 C CA . LYS A 1 195 ? -3.427 -2.900 7.904 1.00 89.19 195 LYS A CA 1
ATOM 1517 C C . LYS A 1 195 ? -2.255 -3.410 7.072 1.00 89.19 195 LYS A C 1
ATOM 1519 O O . LYS A 1 195 ? -1.431 -2.605 6.659 1.00 89.19 195 LYS A O 1
ATOM 1524 N N . ARG A 1 196 ? 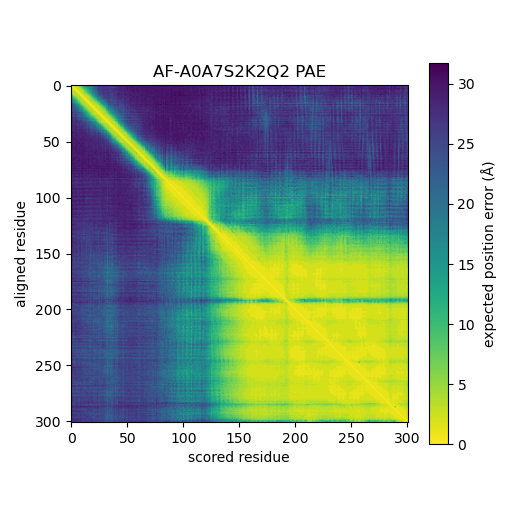-2.227 -4.708 6.745 1.00 93.12 196 ARG A N 1
ATOM 1525 C CA . ARG A 1 196 ? -1.201 -5.317 5.879 1.00 93.12 196 ARG A CA 1
ATOM 1526 C C . ARG A 1 196 ? -1.083 -4.589 4.539 1.00 93.12 196 ARG A C 1
ATOM 1528 O O . ARG A 1 196 ? 0.014 -4.241 4.130 1.00 93.12 196 ARG A O 1
ATOM 1535 N N . ARG A 1 197 ? -2.217 -4.272 3.898 1.00 95.25 197 ARG A N 1
ATOM 1536 C CA . ARG A 1 197 ? -2.209 -3.523 2.632 1.00 95.25 197 ARG A CA 1
ATOM 1537 C C . ARG A 1 197 ? -1.621 -2.120 2.815 1.00 95.25 197 ARG A C 1
ATOM 1539 O O . ARG A 1 197 ? -0.813 -1.716 2.001 1.00 95.25 197 ARG A O 1
ATOM 1546 N N . LYS A 1 198 ? -1.949 -1.416 3.909 1.00 96.31 198 LYS A N 1
ATOM 1547 C CA . LYS A 1 198 ? -1.393 -0.080 4.205 1.00 96.31 198 LYS A CA 1
ATOM 1548 C C . LYS A 1 198 ? 0.120 -0.109 4.449 1.00 96.31 198 LYS A C 1
ATOM 1550 O O . LYS A 1 198 ? 0.805 0.796 3.990 1.00 96.31 198 LYS A O 1
ATOM 1555 N N . MET A 1 199 ? 0.624 -1.134 5.142 1.00 96.88 199 MET A N 1
ATOM 1556 C CA . MET A 1 199 ? 2.064 -1.347 5.334 1.00 96.88 199 MET A CA 1
ATOM 1557 C C . MET A 1 199 ? 2.773 -1.493 3.992 1.00 96.88 199 MET A C 1
ATOM 1559 O O . MET A 1 199 ? 3.706 -0.745 3.714 1.00 96.88 199 MET A O 1
ATOM 1563 N N . LEU A 1 200 ? 2.281 -2.400 3.144 1.00 97.50 200 LEU A N 1
ATOM 1564 C CA . LEU A 1 200 ? 2.857 -2.628 1.825 1.00 97.50 200 LEU A CA 1
ATOM 1565 C C . LEU A 1 200 ? 2.767 -1.376 0.942 1.00 97.50 200 LEU A C 1
ATOM 1567 O O . LEU A 1 200 ? 3.766 -1.002 0.344 1.00 97.50 200 LEU A O 1
ATOM 1571 N N . THR A 1 201 ? 1.625 -0.677 0.915 1.00 98.12 201 THR A N 1
ATOM 1572 C CA . THR A 1 201 ? 1.484 0.592 0.179 1.00 98.12 201 THR A CA 1
ATOM 1573 C C . THR A 1 201 ? 2.512 1.629 0.649 1.00 98.12 201 THR A C 1
ATOM 1575 O O . THR A 1 201 ? 3.214 2.198 -0.179 1.00 98.12 201 THR A O 1
ATOM 1578 N N . SER A 1 202 ? 2.660 1.837 1.963 1.00 98.12 202 SER A N 1
ATOM 1579 C CA . SER A 1 202 ? 3.618 2.809 2.511 1.00 98.12 202 SER A CA 1
ATOM 1580 C C . SER A 1 202 ? 5.073 2.434 2.206 1.00 98.12 202 SER A C 1
ATOM 1582 O O . SER A 1 202 ? 5.875 3.307 1.870 1.00 98.12 202 SER A O 1
ATOM 1584 N N . TYR A 1 203 ? 5.402 1.139 2.255 1.00 98.44 203 TYR A N 1
ATOM 1585 C CA . TYR A 1 203 ? 6.701 0.630 1.823 1.00 98.44 203 TYR A CA 1
ATOM 1586 C C . TYR A 1 203 ? 6.949 0.913 0.339 1.00 98.44 203 TYR A C 1
ATOM 1588 O O . TYR A 1 203 ? 7.956 1.538 0.026 1.00 98.44 203 TYR A O 1
ATOM 1596 N N . LEU A 1 204 ? 6.023 0.554 -0.558 1.00 98.56 204 LEU A N 1
ATOM 1597 C CA . LEU A 1 204 ? 6.144 0.801 -2.002 1.00 98.56 204 LEU A CA 1
ATOM 1598 C C . LEU A 1 204 ? 6.333 2.287 -2.329 1.00 98.56 204 LEU A C 1
ATOM 1600 O O . LEU A 1 204 ? 7.164 2.636 -3.167 1.00 98.56 204 LEU A O 1
ATOM 1604 N N . GLU A 1 205 ? 5.602 3.171 -1.646 1.00 98.31 205 GLU A N 1
ATOM 1605 C CA . GLU A 1 205 ? 5.738 4.619 -1.818 1.00 98.31 205 GLU A CA 1
ATOM 1606 C C . GLU A 1 205 ? 7.145 5.118 -1.479 1.00 98.31 205 GLU A C 1
ATOM 1608 O O . GLU A 1 205 ? 7.718 5.920 -2.219 1.00 98.31 205 GLU A O 1
ATOM 1613 N N . GLN A 1 206 ? 7.703 4.675 -0.351 1.00 98.38 206 GLN A N 1
ATOM 1614 C CA . GLN A 1 206 ? 9.055 5.059 0.059 1.00 98.38 206 GLN A CA 1
ATOM 1615 C C . GLN A 1 206 ? 10.117 4.367 -0.803 1.00 98.38 206 GLN A C 1
ATOM 1617 O O . GLN A 1 206 ? 11.130 4.984 -1.135 1.00 98.38 206 GLN A O 1
ATOM 1622 N N . TYR A 1 207 ? 9.870 3.120 -1.209 1.00 98.38 207 TYR A N 1
ATOM 1623 C CA . TYR A 1 207 ? 10.769 2.326 -2.038 1.00 98.38 207 TYR A CA 1
ATOM 1624 C C . TYR A 1 207 ? 10.956 2.988 -3.403 1.00 98.38 207 TYR A C 1
ATOM 1626 O O . TYR A 1 207 ? 12.081 3.289 -3.787 1.00 98.38 207 TYR A O 1
ATOM 1634 N N . ALA A 1 208 ? 9.864 3.351 -4.083 1.00 98.12 208 ALA A N 1
ATOM 1635 C CA . ALA A 1 208 ? 9.918 4.033 -5.378 1.00 98.12 208 ALA A CA 1
ATOM 1636 C C . ALA A 1 208 ? 10.618 5.406 -5.314 1.00 98.12 208 ALA A C 1
ATOM 1638 O O . ALA A 1 208 ? 11.313 5.802 -6.257 1.00 98.12 208 ALA A O 1
ATOM 1639 N N . LYS A 1 209 ? 10.473 6.128 -4.193 1.00 98.19 209 LYS A N 1
ATOM 1640 C CA . LYS A 1 209 ? 11.152 7.414 -3.966 1.00 98.19 209 LYS A CA 1
ATOM 1641 C C . LYS A 1 209 ? 12.658 7.255 -3.785 1.00 98.19 209 LYS A C 1
ATOM 1643 O O . LYS A 1 209 ? 13.418 8.028 -4.360 1.00 98.19 209 LYS A O 1
ATOM 1648 N N . LYS A 1 210 ? 13.080 6.294 -2.961 1.00 97.88 210 LYS A N 1
ATOM 1649 C CA . LYS A 1 210 ? 14.464 6.198 -2.473 1.00 97.88 210 LYS A CA 1
ATOM 1650 C C . LYS A 1 210 ? 15.338 5.253 -3.286 1.00 97.88 210 LYS A C 1
ATOM 1652 O O . LYS A 1 210 ? 16.527 5.515 -3.428 1.00 97.88 210 LYS A O 1
ATOM 1657 N N . LYS A 1 211 ? 14.780 4.152 -3.786 1.00 97.44 211 LYS A N 1
ATOM 1658 C CA . LYS A 1 211 ? 15.546 3.105 -4.464 1.00 97.44 211 LYS A CA 1
ATOM 1659 C C . LYS A 1 211 ? 15.623 3.360 -5.966 1.00 97.44 211 LYS A C 1
ATOM 1661 O O . LYS A 1 211 ? 14.708 3.908 -6.598 1.00 97.44 211 LYS A O 1
ATOM 1666 N N . VAL A 1 212 ? 16.774 3.003 -6.520 1.00 96.81 212 VAL A N 1
ATOM 1667 C CA . VAL A 1 212 ? 17.022 2.967 -7.961 1.00 96.81 212 VAL A CA 1
ATOM 1668 C C . VAL A 1 212 ? 16.553 1.609 -8.477 1.00 96.81 212 VAL A C 1
ATOM 1670 O O . VAL A 1 212 ? 16.552 0.628 -7.735 1.00 96.81 212 VAL A O 1
ATOM 1673 N N . VAL A 1 213 ? 16.098 1.568 -9.724 1.00 96.69 213 VAL A N 1
ATOM 1674 C CA . VAL A 1 213 ? 15.711 0.317 -10.373 1.00 96.69 213 VAL A CA 1
ATOM 1675 C C . VAL A 1 213 ? 16.983 -0.495 -10.623 1.00 96.69 213 VAL A C 1
ATOM 1677 O O . VAL A 1 213 ? 17.908 -0.008 -11.262 1.00 96.69 213 VAL A O 1
ATOM 1680 N N . SER A 1 214 ? 17.053 -1.703 -10.070 1.00 96.56 214 SER A N 1
ATOM 1681 C CA . SER A 1 214 ? 18.157 -2.644 -10.268 1.00 96.56 214 SER A CA 1
ATOM 1682 C C . SER A 1 214 ? 17.634 -4.085 -10.194 1.00 96.56 214 SER A C 1
ATOM 1684 O O . SER A 1 214 ? 16.574 -4.308 -9.599 1.00 96.56 214 SER A O 1
ATOM 1686 N N . PRO A 1 215 ? 18.360 -5.086 -10.727 1.00 96.44 215 PRO A N 1
ATOM 1687 C CA . PRO A 1 215 ? 17.961 -6.490 -10.599 1.00 96.44 215 PRO A CA 1
ATOM 1688 C C . PRO A 1 215 ? 17.784 -6.929 -9.138 1.00 96.44 215 PRO A C 1
ATOM 1690 O O . PRO A 1 215 ? 16.829 -7.626 -8.803 1.00 96.44 215 PRO A O 1
ATOM 1693 N N . GLN A 1 216 ? 18.654 -6.452 -8.241 1.00 96.50 216 GLN A N 1
ATOM 1694 C CA . GLN A 1 216 ? 18.534 -6.708 -6.805 1.00 96.50 216 GLN A CA 1
ATOM 1695 C C . GLN A 1 216 ? 17.238 -6.119 -6.232 1.00 96.50 216 GLN A C 1
ATOM 1697 O O . GLN A 1 216 ? 16.559 -6.791 -5.460 1.00 96.50 216 GLN A O 1
ATOM 1702 N N . ALA A 1 217 ? 16.859 -4.905 -6.646 1.00 97.38 217 ALA A N 1
ATOM 1703 C CA . ALA A 1 217 ? 15.626 -4.270 -6.195 1.00 97.38 217 ALA A CA 1
ATOM 1704 C C . ALA A 1 217 ? 14.374 -5.062 -6.613 1.00 97.38 217 ALA A C 1
ATOM 1706 O O . ALA A 1 217 ? 13.440 -5.212 -5.825 1.00 97.38 217 ALA A O 1
ATOM 1707 N N . ILE A 1 218 ? 14.372 -5.623 -7.828 1.00 97.50 218 ILE A N 1
ATOM 1708 C CA . ILE A 1 218 ? 13.292 -6.498 -8.313 1.00 97.50 218 ILE A CA 1
ATOM 1709 C C . ILE A 1 218 ? 13.198 -7.756 -7.438 1.00 97.50 218 ILE A C 1
ATOM 1711 O O . ILE A 1 218 ? 12.107 -8.103 -6.980 1.00 97.50 218 ILE A O 1
ATOM 1715 N N . SER A 1 219 ? 14.332 -8.401 -7.147 1.00 97.62 219 SER A N 1
ATOM 1716 C CA . SER A 1 219 ? 14.392 -9.594 -6.291 1.00 97.62 219 SER A CA 1
ATOM 1717 C C . SER A 1 219 ? 13.897 -9.321 -4.869 1.00 97.62 219 SER A C 1
ATOM 1719 O O . SER A 1 219 ? 13.036 -10.050 -4.370 1.00 97.62 219 SER A O 1
ATOM 1721 N N . SER A 1 220 ? 14.367 -8.240 -4.236 1.00 97.88 220 SER A N 1
ATOM 1722 C CA . SER A 1 220 ? 13.895 -7.813 -2.912 1.00 97.88 220 SER A CA 1
ATOM 1723 C C . SER A 1 220 ? 12.399 -7.562 -2.896 1.00 97.88 220 SER A C 1
ATOM 1725 O O . SER A 1 220 ? 11.689 -8.019 -1.998 1.00 97.88 220 SER A O 1
ATOM 1727 N N . LEU A 1 221 ? 11.891 -6.860 -3.904 1.00 97.56 221 LEU A N 1
ATOM 1728 C CA . LEU A 1 2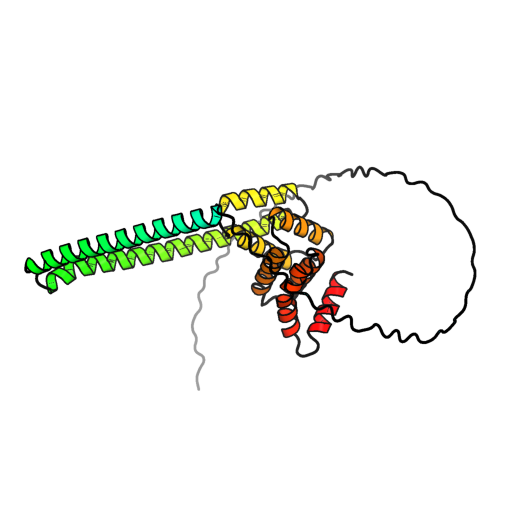21 ? 10.487 -6.506 -3.956 1.00 97.56 221 LEU A CA 1
ATOM 1729 C C . LEU A 1 221 ? 9.596 -7.731 -4.205 1.00 97.56 221 LEU A C 1
ATOM 1731 O O . LEU A 1 221 ? 8.567 -7.884 -3.543 1.00 97.56 221 LEU A O 1
ATOM 1735 N N . SER A 1 222 ? 10.021 -8.644 -5.082 1.00 97.44 222 SER A N 1
ATOM 1736 C CA . SER A 1 222 ? 9.375 -9.945 -5.290 1.00 97.44 222 SER A CA 1
ATOM 1737 C C . SER A 1 222 ? 9.311 -10.749 -3.987 1.00 97.44 222 SER A C 1
ATOM 1739 O O . SER A 1 222 ? 8.255 -11.279 -3.625 1.00 97.44 222 SER A O 1
ATOM 1741 N N . TYR A 1 223 ? 10.407 -10.779 -3.222 1.00 98.00 223 TYR A N 1
ATOM 1742 C CA . TYR A 1 223 ? 10.426 -11.421 -1.910 1.00 98.00 223 TYR A CA 1
ATOM 1743 C C . TYR A 1 223 ? 9.425 -10.773 -0.944 1.00 98.00 223 TYR A C 1
ATOM 1745 O O . TYR A 1 223 ? 8.645 -11.479 -0.299 1.00 98.00 223 TYR A O 1
ATOM 1753 N N . VAL A 1 224 ? 9.347 -9.439 -0.895 1.00 97.81 224 VAL A N 1
ATOM 1754 C CA . VAL A 1 224 ? 8.344 -8.742 -0.073 1.00 97.81 224 VAL A CA 1
ATOM 1755 C C . VAL A 1 224 ? 6.926 -9.147 -0.463 1.00 97.81 224 VAL A C 1
ATOM 1757 O O . VAL A 1 224 ? 6.133 -9.456 0.426 1.00 97.81 224 VAL A O 1
ATOM 1760 N N . PHE A 1 225 ? 6.584 -9.211 -1.751 1.00 97.31 225 PHE A N 1
ATOM 1761 C CA . PHE A 1 225 ? 5.256 -9.677 -2.167 1.00 97.31 225 PHE A CA 1
ATOM 1762 C C . PHE A 1 225 ? 4.960 -11.102 -1.676 1.00 97.31 225 PHE A C 1
ATOM 1764 O O . PHE A 1 225 ? 3.847 -11.355 -1.198 1.00 97.31 225 PHE A O 1
ATOM 1771 N N . SER A 1 226 ? 5.962 -11.988 -1.671 1.00 97.06 226 SER A N 1
ATOM 1772 C CA . SER A 1 226 ? 5.824 -13.340 -1.114 1.00 97.06 226 SER A CA 1
ATOM 1773 C C . SER A 1 226 ? 5.539 -13.327 0.397 1.00 97.06 226 SER A C 1
ATOM 1775 O O . SER A 1 226 ? 4.631 -14.018 0.855 1.00 97.06 226 SER A O 1
ATOM 1777 N N . LEU A 1 227 ? 6.177 -12.442 1.178 1.00 96.69 227 LEU A N 1
ATOM 1778 C CA . LEU A 1 227 ? 5.892 -12.278 2.613 1.00 96.69 227 LEU A CA 1
ATOM 1779 C C . LEU A 1 227 ? 4.441 -11.854 2.893 1.00 96.69 227 LEU A C 1
ATOM 1781 O O . LEU A 1 227 ? 3.901 -12.094 3.984 1.00 96.69 227 LEU A O 1
ATOM 1785 N N . TYR A 1 228 ? 3.796 -11.174 1.943 1.00 95.75 228 TYR A N 1
ATOM 1786 C CA . TYR A 1 228 ? 2.407 -10.749 2.081 1.00 95.75 228 TYR A CA 1
ATOM 1787 C C . TYR A 1 228 ? 1.389 -11.806 1.625 1.00 95.75 228 TYR A C 1
ATOM 1789 O O . TYR A 1 228 ? 0.222 -11.684 2.016 1.00 95.75 228 TYR A O 1
ATOM 1797 N N . ASN A 1 229 ? 1.803 -12.871 0.929 1.00 95.44 229 ASN A N 1
ATOM 1798 C CA . ASN A 1 229 ? 0.915 -13.917 0.402 1.00 95.44 229 ASN A CA 1
ATOM 1799 C C . ASN A 1 229 ? -0.309 -13.320 -0.326 1.00 95.44 229 ASN A C 1
ATOM 1801 O O . ASN A 1 229 ? -1.452 -13.675 -0.029 1.00 95.44 229 ASN A O 1
ATOM 1805 N N . LEU A 1 230 ? -0.085 -12.327 -1.191 1.00 94.12 230 LEU A N 1
ATOM 1806 C CA . LEU A 1 230 ? -1.145 -11.708 -1.991 1.00 94.12 230 LEU A CA 1
ATOM 1807 C C . LEU A 1 230 ? -1.268 -12.420 -3.335 1.00 94.12 230 LEU A C 1
ATOM 1809 O O . LEU A 1 230 ? -0.270 -12.856 -3.898 1.00 94.12 230 LEU A O 1
ATOM 1813 N N . SER A 1 231 ? -2.492 -12.484 -3.862 1.00 96.56 231 SER A N 1
ATOM 1814 C CA . SER A 1 231 ? -2.685 -12.796 -5.278 1.00 96.56 231 SER A CA 1
ATOM 1815 C C . SER A 1 231 ? -2.036 -11.702 -6.129 1.00 96.56 231 SER A C 1
ATOM 1817 O O . SER A 1 231 ? -1.991 -10.542 -5.713 1.00 96.56 231 SER A O 1
ATOM 1819 N N . GLU A 1 232 ? -1.566 -12.035 -7.329 1.00 97.50 232 GLU A N 1
ATOM 1820 C CA . GLU A 1 232 ? -0.970 -11.038 -8.228 1.00 97.50 232 GLU A CA 1
ATOM 1821 C C . GLU A 1 232 ? -1.942 -9.898 -8.564 1.00 97.50 232 GLU A C 1
ATOM 1823 O O . GLU A 1 232 ? -1.554 -8.733 -8.605 1.00 97.50 232 GLU A O 1
ATOM 1828 N N . LYS A 1 233 ? -3.236 -10.214 -8.682 1.00 97.94 233 LYS A N 1
ATOM 1829 C CA . LYS A 1 233 ? -4.314 -9.233 -8.837 1.00 97.94 233 LYS A CA 1
ATOM 1830 C C . LYS A 1 233 ? -4.399 -8.260 -7.657 1.00 97.94 233 LYS A C 1
ATOM 1832 O O . LYS A 1 233 ? -4.531 -7.051 -7.838 1.00 97.94 233 LYS A O 1
ATOM 1837 N N . ASP A 1 234 ? -4.331 -8.766 -6.424 1.00 97.25 234 ASP A N 1
ATOM 1838 C CA . ASP A 1 234 ? -4.321 -7.915 -5.229 1.00 97.25 234 ASP A CA 1
ATOM 1839 C C . ASP A 1 234 ? -3.018 -7.121 -5.096 1.00 97.25 234 ASP A C 1
ATOM 1841 O O . ASP A 1 234 ? -3.052 -5.974 -4.648 1.00 97.25 234 ASP A O 1
ATOM 1845 N N . ALA A 1 235 ? -1.884 -7.712 -5.475 1.00 97.88 235 ALA A N 1
ATOM 1846 C CA . ALA A 1 235 ? -0.592 -7.042 -5.506 1.00 97.88 235 ALA A CA 1
ATOM 1847 C C . ALA A 1 235 ? -0.621 -5.852 -6.476 1.00 97.88 235 ALA A C 1
ATOM 1849 O O . ALA A 1 235 ? -0.293 -4.740 -6.060 1.00 97.88 235 ALA A O 1
ATOM 1850 N N . ALA A 1 236 ? -1.129 -6.045 -7.700 1.00 98.38 236 ALA A N 1
ATOM 1851 C CA . ALA A 1 236 ? -1.331 -4.981 -8.684 1.00 98.38 236 ALA A CA 1
ATOM 1852 C C . ALA A 1 236 ? -2.154 -3.822 -8.107 1.00 98.38 236 ALA A C 1
ATOM 1854 O O . ALA A 1 236 ? -1.728 -2.671 -8.157 1.00 98.38 236 ALA A O 1
ATOM 1855 N N . LYS A 1 237 ? -3.274 -4.115 -7.435 1.00 98.25 237 LYS A N 1
ATOM 1856 C CA . LYS A 1 237 ? -4.108 -3.090 -6.777 1.00 98.25 237 LYS A CA 1
ATOM 1857 C C . LYS A 1 237 ? -3.360 -2.306 -5.702 1.00 98.25 237 LYS A C 1
ATOM 1859 O O . LYS A 1 237 ? -3.603 -1.113 -5.521 1.00 98.25 237 LYS A O 1
ATOM 1864 N N . VAL A 1 238 ? -2.466 -2.957 -4.959 1.00 98.25 238 VAL A N 1
ATOM 1865 C CA . VAL A 1 238 ? -1.631 -2.280 -3.957 1.00 98.25 238 VAL A CA 1
ATOM 1866 C C . VAL A 1 238 ? -0.586 -1.380 -4.628 1.00 98.25 238 VAL A C 1
ATOM 1868 O O . VAL A 1 238 ? -0.360 -0.275 -4.130 1.00 98.25 238 VAL A O 1
ATOM 1871 N N . ILE A 1 239 ? -0.012 -1.802 -5.761 1.00 98.44 239 ILE A N 1
ATOM 1872 C CA . ILE A 1 239 ? 0.907 -0.990 -6.578 1.00 98.44 239 ILE A CA 1
ATOM 1873 C C . ILE A 1 239 ? 0.177 0.228 -7.163 1.00 98.44 239 ILE A C 1
ATOM 1875 O O . ILE A 1 239 ? 0.664 1.348 -7.018 1.00 98.44 239 ILE A O 1
ATOM 1879 N N . VAL A 1 240 ? -1.014 0.042 -7.745 1.00 98.56 240 VAL A N 1
ATOM 1880 C CA . VAL A 1 240 ? -1.861 1.134 -8.268 1.00 98.56 240 VAL A CA 1
ATOM 1881 C C . VAL A 1 240 ? -2.158 2.148 -7.175 1.00 98.56 240 VAL A C 1
ATOM 1883 O O . VAL A 1 240 ? -1.923 3.339 -7.359 1.00 98.56 240 VAL A O 1
ATOM 1886 N N . LYS A 1 241 ? -2.573 1.683 -5.994 1.00 98.31 241 LYS A N 1
ATOM 1887 C CA . LYS A 1 241 ? -2.840 2.563 -4.854 1.00 98.31 241 LYS A CA 1
ATOM 1888 C C . LYS A 1 241 ? -1.602 3.346 -4.402 1.00 98.31 241 LYS A C 1
ATOM 1890 O O . LYS A 1 241 ? -1.709 4.517 -4.049 1.00 98.31 241 LYS A O 1
ATOM 1895 N N . ALA A 1 242 ? -0.425 2.719 -4.409 1.00 98.31 242 ALA A N 1
ATOM 1896 C CA . ALA A 1 242 ? 0.825 3.421 -4.121 1.00 98.31 242 ALA A CA 1
ATOM 1897 C C . ALA A 1 242 ? 1.123 4.484 -5.195 1.00 98.31 242 ALA A C 1
ATOM 1899 O O . ALA A 1 242 ? 1.527 5.595 -4.864 1.00 98.31 242 ALA A O 1
ATOM 1900 N N . ALA A 1 243 ? 0.866 4.190 -6.472 1.00 98.25 243 ALA A N 1
ATOM 1901 C CA . ALA A 1 243 ? 1.037 5.139 -7.569 1.00 98.25 243 ALA A CA 1
ATOM 1902 C C . ALA A 1 243 ? 0.046 6.320 -7.504 1.00 98.25 243 ALA A C 1
ATOM 1904 O O . ALA A 1 243 ? 0.435 7.460 -7.778 1.00 98.25 243 ALA A O 1
ATOM 1905 N N . GLU A 1 244 ? -1.206 6.091 -7.101 1.00 98.12 244 GLU A N 1
ATOM 1906 C CA . GLU A 1 244 ? -2.207 7.145 -6.862 1.00 98.12 244 GLU A CA 1
ATOM 1907 C C . GLU A 1 244 ? -1.704 8.163 -5.829 1.00 98.12 244 GLU A C 1
ATOM 1909 O O . GLU A 1 244 ? -1.748 9.370 -6.082 1.00 98.12 244 GLU A O 1
ATOM 1914 N N . ASN A 1 245 ? -1.118 7.679 -4.728 1.00 97.94 245 ASN A N 1
ATOM 1915 C CA . ASN A 1 245 ? -0.546 8.510 -3.662 1.00 97.94 245 ASN A CA 1
ATOM 1916 C C . ASN A 1 245 ? 0.704 9.305 -4.100 1.00 97.94 245 ASN A C 1
ATOM 1918 O O . ASN A 1 245 ? 1.125 10.232 -3.408 1.00 97.94 245 ASN A O 1
ATOM 1922 N N . LEU A 1 246 ? 1.293 8.978 -5.255 1.00 97.38 246 LEU A N 1
ATOM 1923 C CA . LEU A 1 246 ? 2.478 9.629 -5.826 1.00 97.38 246 LEU A CA 1
ATOM 1924 C C . LEU A 1 246 ? 2.131 10.556 -6.998 1.00 97.38 246 LEU A C 1
ATOM 1926 O O . LEU A 1 246 ? 2.876 10.647 -7.974 1.00 97.38 246 LEU A O 1
ATOM 1930 N N . SER A 1 247 ? 1.003 11.263 -6.911 1.00 95.12 247 SER A N 1
ATOM 1931 C CA . SER A 1 247 ? 0.489 12.106 -7.999 1.00 95.12 247 SER A CA 1
ATOM 1932 C C . SER A 1 247 ? 1.388 13.226 -8.472 1.00 95.12 247 SER A C 1
ATOM 1934 O O . SER A 1 247 ? 1.395 13.546 -9.659 1.00 95.12 247 SER A O 1
ATOM 1936 N N . THR A 1 248 ? 2.219 13.747 -7.586 1.00 96.81 248 THR A N 1
ATOM 1937 C CA . THR A 1 248 ? 3.185 14.798 -7.901 1.00 96.81 248 THR A CA 1
ATOM 1938 C C . THR A 1 248 ? 4.516 14.261 -8.434 1.00 96.81 248 THR A C 1
ATOM 1940 O O . THR A 1 248 ? 5.397 15.049 -8.764 1.00 96.81 248 THR A O 1
ATOM 1943 N N . GLN A 1 249 ? 4.697 12.935 -8.514 1.00 97.56 249 GLN A N 1
ATOM 1944 C CA . GLN A 1 249 ? 5.983 12.294 -8.811 1.00 97.56 249 GLN A CA 1
ATOM 1945 C C . GLN A 1 249 ? 5.856 11.251 -9.937 1.00 97.56 249 GLN A C 1
ATOM 1947 O O . GLN A 1 249 ? 5.865 10.043 -9.671 1.00 97.56 249 GLN A O 1
ATOM 1952 N N . PRO A 1 250 ? 5.783 11.681 -11.212 1.00 96.62 250 PRO A N 1
ATOM 1953 C CA . PRO A 1 250 ? 5.640 10.768 -12.348 1.00 96.62 250 PRO A CA 1
ATOM 1954 C C . PRO A 1 250 ? 6.808 9.778 -12.474 1.00 96.62 250 PRO A C 1
ATOM 1956 O O . PRO A 1 250 ? 6.588 8.623 -12.821 1.00 96.62 250 PRO A O 1
ATOM 1959 N N . ALA A 1 251 ? 8.033 10.175 -12.109 1.00 96.88 251 ALA A N 1
ATOM 1960 C CA . ALA A 1 251 ? 9.187 9.272 -12.103 1.00 96.88 251 ALA A CA 1
ATOM 1961 C C . ALA A 1 251 ? 9.000 8.094 -11.128 1.00 96.88 251 ALA A C 1
ATOM 1963 O O . ALA A 1 251 ? 9.229 6.944 -11.492 1.00 96.88 251 ALA A O 1
ATOM 1964 N N . SER A 1 252 ? 8.518 8.358 -9.909 1.00 97.94 252 SER A N 1
ATOM 1965 C CA . SER A 1 252 ? 8.245 7.315 -8.912 1.00 97.94 252 SER A CA 1
ATOM 1966 C C . SER A 1 252 ? 7.120 6.376 -9.367 1.00 97.94 252 SER A C 1
ATOM 1968 O O . SER A 1 252 ? 7.217 5.167 -9.179 1.00 97.94 252 SER A O 1
ATOM 1970 N N . ARG A 1 253 ? 6.080 6.907 -10.028 1.00 98.00 253 ARG A N 1
ATOM 1971 C CA . ARG A 1 253 ? 5.017 6.096 -10.653 1.00 98.00 253 ARG A CA 1
ATOM 1972 C C . ARG A 1 253 ? 5.547 5.210 -11.777 1.00 98.00 253 ARG A C 1
ATOM 1974 O O . ARG A 1 253 ? 5.188 4.041 -11.836 1.00 98.00 253 ARG A O 1
ATOM 1981 N N . SER A 1 254 ? 6.419 5.754 -12.624 1.00 97.88 254 SER A N 1
ATOM 1982 C CA . SER A 1 254 ? 7.068 5.010 -13.707 1.00 97.88 254 SER A CA 1
ATOM 1983 C C . SER A 1 254 ? 7.874 3.825 -13.168 1.00 97.88 254 SER A C 1
ATOM 1985 O O . SER A 1 254 ? 7.759 2.725 -13.695 1.00 97.88 254 SER A O 1
ATOM 1987 N N . LYS A 1 255 ? 8.598 4.006 -12.052 1.00 97.94 255 LYS A N 1
ATOM 1988 C CA . LYS A 1 255 ? 9.291 2.901 -11.365 1.00 97.94 255 LYS A CA 1
ATOM 1989 C C . LYS A 1 255 ? 8.328 1.846 -10.820 1.00 97.94 255 LYS A C 1
ATOM 1991 O O . LYS A 1 255 ? 8.611 0.661 -10.919 1.00 97.94 255 LYS A O 1
ATOM 1996 N N . LEU A 1 256 ? 7.203 2.255 -10.226 1.00 98.25 256 LEU A N 1
ATOM 1997 C CA . LEU A 1 256 ? 6.198 1.307 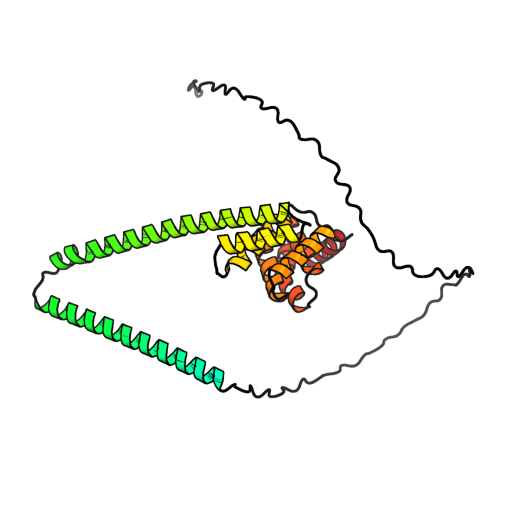-9.729 1.00 98.25 256 LEU A CA 1
ATOM 1998 C C . LEU A 1 256 ? 5.569 0.489 -10.860 1.00 98.25 256 LEU A C 1
ATOM 2000 O O . LEU A 1 256 ? 5.351 -0.705 -10.673 1.00 98.25 256 LEU A O 1
ATOM 2004 N N . LEU A 1 257 ? 5.310 1.113 -12.015 1.00 98.31 257 LEU A N 1
ATOM 2005 C CA . LEU A 1 257 ? 4.864 0.403 -13.213 1.00 98.31 257 LEU A CA 1
ATOM 2006 C C . LEU A 1 257 ? 5.915 -0.622 -13.649 1.00 98.31 257 LEU A C 1
ATOM 2008 O O . LEU A 1 257 ? 5.583 -1.797 -13.768 1.00 98.31 257 LEU A O 1
ATOM 2012 N N . PHE A 1 258 ? 7.175 -0.195 -13.766 1.00 98.12 258 PHE A N 1
ATOM 2013 C CA . PHE A 1 258 ? 8.290 -1.062 -14.144 1.00 98.12 258 PHE A CA 1
ATOM 2014 C C . PHE A 1 258 ? 8.406 -2.283 -13.225 1.00 98.12 258 PHE A C 1
ATOM 2016 O O . PHE A 1 258 ? 8.431 -3.424 -13.685 1.00 98.12 258 PHE A O 1
ATOM 2023 N N . PHE A 1 259 ? 8.428 -2.058 -11.908 1.00 98.19 259 PHE A N 1
ATOM 2024 C CA . PHE A 1 259 ? 8.481 -3.139 -10.928 1.00 98.19 259 PHE A CA 1
ATOM 2025 C C . PHE A 1 259 ? 7.264 -4.062 -11.024 1.00 98.19 259 PHE A C 1
ATOM 2027 O O . PHE A 1 259 ? 7.414 -5.277 -10.933 1.00 98.19 259 PHE A O 1
ATOM 2034 N N . GLY A 1 260 ? 6.067 -3.503 -11.217 1.00 97.94 260 GLY A N 1
ATOM 2035 C CA . GLY A 1 260 ? 4.846 -4.282 -11.395 1.00 97.94 260 GLY A CA 1
ATOM 2036 C C . GLY A 1 260 ? 4.919 -5.212 -12.605 1.00 97.94 260 GLY A C 1
ATOM 2037 O O . GLY A 1 260 ? 4.598 -6.387 -12.471 1.00 97.94 260 GLY A O 1
ATOM 2038 N N . GLU A 1 261 ? 5.393 -4.721 -13.750 1.00 97.56 261 GLU A N 1
ATOM 2039 C CA . GLU A 1 261 ? 5.526 -5.510 -14.985 1.00 97.56 261 GLU A CA 1
ATOM 2040 C C . GLU A 1 261 ? 6.555 -6.645 -14.873 1.00 97.56 261 GLU A C 1
ATOM 2042 O O . GLU A 1 261 ? 6.386 -7.683 -15.503 1.00 97.56 261 GLU A O 1
ATOM 2047 N N . HIS A 1 262 ? 7.603 -6.471 -14.063 1.00 97.25 262 HIS A N 1
ATOM 2048 C CA . HIS A 1 262 ? 8.658 -7.480 -13.899 1.00 97.25 262 HIS A CA 1
ATOM 2049 C C . HIS A 1 262 ? 8.354 -8.512 -12.808 1.00 97.25 262 HIS A C 1
ATOM 2051 O O . HIS A 1 262 ? 8.896 -9.618 -12.829 1.00 97.25 262 HIS A O 1
ATOM 2057 N N . ILE A 1 263 ? 7.517 -8.158 -11.831 1.00 97.31 263 ILE A N 1
ATOM 2058 C CA . ILE A 1 263 ? 7.178 -9.038 -10.706 1.00 97.31 263 ILE A CA 1
ATOM 2059 C C . ILE A 1 263 ? 5.898 -9.826 -10.987 1.00 97.31 263 ILE A C 1
ATOM 2061 O O . ILE A 1 263 ? 5.822 -11.003 -10.632 1.00 97.31 263 ILE A O 1
ATOM 2065 N N . LEU A 1 264 ? 4.892 -9.198 -11.603 1.00 97.69 264 LEU A N 1
ATOM 2066 C CA . LEU A 1 264 ? 3.612 -9.836 -11.907 1.00 97.69 264 LEU A CA 1
ATOM 2067 C C . LEU A 1 264 ? 3.700 -10.560 -13.251 1.00 97.69 264 LEU A C 1
ATOM 2069 O O . LEU A 1 264 ? 4.039 -9.958 -14.265 1.00 97.69 264 LEU A O 1
ATOM 2073 N N . LYS A 1 265 ? 3.375 -11.853 -13.262 1.00 97.19 265 LYS A N 1
ATOM 2074 C CA . LYS A 1 265 ? 3.487 -12.719 -14.448 1.00 97.19 265 LYS A CA 1
ATOM 2075 C C . LYS A 1 265 ? 2.131 -13.047 -15.064 1.00 97.19 265 LYS A C 1
ATOM 2077 O O . LYS A 1 265 ? 2.043 -13.410 -16.232 1.00 97.19 265 LYS A O 1
ATOM 2082 N N . SER A 1 266 ? 1.070 -12.949 -14.275 1.00 98.00 266 SER A N 1
ATOM 2083 C CA . SER A 1 266 ? -0.293 -13.238 -14.689 1.00 98.00 266 SER A CA 1
ATOM 2084 C C . SER A 1 266 ? -0.861 -12.114 -15.563 1.00 98.00 266 SER A C 1
ATOM 2086 O O . SER A 1 266 ? -0.671 -10.930 -15.263 1.00 98.00 266 SER A O 1
ATOM 2088 N N . PRO A 1 267 ? -1.645 -12.456 -16.601 1.00 97.94 267 PRO A N 1
ATOM 2089 C CA . PRO A 1 267 ? -2.300 -11.454 -17.439 1.00 97.94 267 PRO A CA 1
ATOM 2090 C C . PRO A 1 267 ? -3.294 -10.600 -16.637 1.00 97.94 267 PRO A C 1
ATOM 2092 O O . PRO A 1 267 ? -3.443 -9.408 -16.901 1.00 97.94 267 PRO A O 1
ATOM 2095 N N . GLU A 1 268 ? -3.933 -11.174 -15.610 1.00 97.75 268 GLU A N 1
ATOM 2096 C CA . GLU A 1 268 ? -4.818 -10.434 -14.704 1.00 97.75 268 GLU A CA 1
ATOM 2097 C C . GLU A 1 268 ? -4.069 -9.351 -13.919 1.00 97.75 268 GLU A C 1
ATOM 2099 O O . GLU A 1 268 ? -4.543 -8.218 -13.836 1.00 97.75 268 GLU A O 1
ATOM 2104 N N . GLY A 1 269 ? -2.895 -9.678 -13.364 1.00 97.38 269 GLY A N 1
ATOM 2105 C CA . GLY A 1 269 ? -2.065 -8.717 -12.641 1.00 97.38 269 GLY A CA 1
ATOM 2106 C C . GLY A 1 269 ? -1.604 -7.576 -13.544 1.00 97.38 269 GLY A C 1
ATOM 2107 O O . GLY A 1 269 ? -1.715 -6.413 -13.162 1.00 97.38 269 GLY A O 1
ATOM 2108 N N . LEU A 1 270 ? -1.166 -7.895 -14.766 1.00 97.94 270 LEU A N 1
ATOM 2109 C CA . LEU A 1 270 ? -0.737 -6.898 -15.752 1.00 97.94 270 LEU A CA 1
ATOM 2110 C C . LEU A 1 270 ? -1.885 -5.981 -16.201 1.00 97.94 270 LEU A C 1
ATOM 2112 O O . LEU A 1 270 ? -1.687 -4.772 -16.324 1.00 97.94 270 LEU A O 1
ATOM 2116 N N . THR A 1 271 ? -3.089 -6.528 -16.389 1.00 98.19 271 THR A N 1
ATOM 2117 C CA . THR A 1 271 ? -4.286 -5.747 -16.752 1.00 98.19 271 THR A CA 1
ATOM 2118 C C . THR A 1 271 ? -4.658 -4.755 -15.648 1.00 98.19 271 THR A C 1
ATOM 2120 O O . THR A 1 271 ? -5.014 -3.611 -15.919 1.00 98.19 271 THR A O 1
ATOM 2123 N N . GLU A 1 272 ? -4.518 -5.151 -14.383 1.00 98.38 272 GLU A N 1
ATOM 2124 C CA . GLU A 1 272 ? -4.800 -4.280 -13.235 1.00 98.38 272 GLU A CA 1
ATOM 2125 C C . GLU A 1 272 ? -3.774 -3.143 -13.074 1.00 98.38 272 GLU A C 1
ATOM 2127 O O . GLU A 1 272 ? -4.056 -2.182 -12.364 1.00 98.38 272 GLU A O 1
ATOM 2132 N N . LEU A 1 273 ? -2.615 -3.188 -13.746 1.00 98.31 273 LEU A N 1
ATOM 2133 C CA . LEU A 1 273 ? -1.663 -2.066 -13.787 1.00 98.31 273 LEU A CA 1
ATOM 2134 C C . LEU A 1 273 ? -2.055 -0.969 -14.793 1.00 98.31 273 LEU A C 1
ATOM 2136 O O . LEU A 1 273 ? -1.433 0.099 -14.794 1.00 98.31 273 LEU A O 1
ATOM 2140 N N . GLN A 1 274 ? -3.087 -1.186 -15.618 1.00 98.25 274 GLN A N 1
ATOM 2141 C CA . GLN A 1 274 ? -3.544 -0.225 -16.629 1.00 98.25 274 GLN A CA 1
ATOM 2142 C C . GLN A 1 274 ? -3.786 1.198 -16.083 1.00 98.25 274 GLN A C 1
ATOM 2144 O O . GLN A 1 274 ? -3.298 2.142 -16.708 1.00 98.25 274 GLN A O 1
ATOM 2149 N N . PRO A 1 275 ? -4.391 1.404 -14.892 1.00 98.56 275 PRO A N 1
ATOM 2150 C CA . PRO A 1 275 ? -4.581 2.749 -14.347 1.00 98.56 275 PRO A CA 1
ATOM 2151 C C . PRO A 1 275 ? -3.275 3.539 -14.177 1.00 98.56 275 PRO A C 1
ATOM 2153 O O . PRO A 1 275 ? -3.272 4.762 -14.296 1.00 98.56 275 PRO A O 1
ATOM 2156 N N . ILE A 1 276 ? -2.142 2.872 -13.921 1.00 98.25 276 ILE A N 1
ATOM 2157 C CA . ILE A 1 276 ? -0.840 3.550 -13.817 1.00 98.25 276 ILE A CA 1
ATOM 2158 C C . ILE A 1 276 ? -0.368 4.022 -15.191 1.00 98.25 276 ILE A C 1
ATOM 2160 O O . ILE A 1 276 ? 0.135 5.143 -15.303 1.00 98.25 276 ILE A O 1
ATOM 2164 N N . ARG A 1 277 ? -0.560 3.205 -16.234 1.00 98.25 277 ARG A N 1
ATOM 2165 C CA . ARG A 1 277 ? -0.257 3.589 -17.620 1.00 98.25 277 ARG A CA 1
ATOM 2166 C C . ARG A 1 277 ? -1.077 4.807 -18.021 1.00 98.25 277 ARG A C 1
ATOM 2168 O O . ARG A 1 277 ? -0.505 5.763 -18.537 1.00 98.25 277 ARG A O 1
ATOM 2175 N N . ASP A 1 278 ? -2.368 4.808 -17.703 1.00 98.19 278 ASP A N 1
ATOM 2176 C CA . ASP A 1 278 ? -3.275 5.915 -18.015 1.00 98.19 278 ASP A CA 1
ATOM 2177 C C . ASP A 1 278 ? -2.862 7.198 -17.274 1.00 98.19 278 ASP A C 1
ATOM 2179 O O . ASP A 1 278 ? -2.745 8.257 -17.892 1.00 98.19 278 ASP A O 1
ATOM 2183 N N . MET A 1 279 ? -2.537 7.098 -15.976 1.00 97.62 279 MET A N 1
ATOM 2184 C CA . MET A 1 279 ? -2.034 8.220 -15.166 1.00 97.62 279 MET A CA 1
ATOM 2185 C C . MET A 1 279 ? -0.723 8.817 -15.701 1.00 97.62 279 MET A C 1
ATOM 2187 O O . MET A 1 279 ? -0.496 10.023 -15.575 1.00 97.62 279 MET A O 1
ATOM 2191 N N . LEU A 1 280 ? 0.172 7.987 -16.242 1.00 97.44 280 LEU A N 1
ATOM 2192 C CA . LEU A 1 280 ? 1.427 8.441 -16.843 1.00 97.44 280 LEU A CA 1
ATOM 2193 C C . LEU A 1 280 ? 1.194 9.026 -18.239 1.00 97.44 280 LEU A C 1
ATOM 2195 O O . LEU A 1 280 ? 1.738 10.080 -18.557 1.00 97.44 280 LEU A O 1
ATOM 2199 N N . ALA A 1 281 ? 0.355 8.387 -19.052 1.00 97.69 281 ALA A N 1
ATOM 2200 C CA . ALA A 1 281 ? 0.025 8.838 -20.397 1.00 97.69 281 ALA A CA 1
ATOM 2201 C C . ALA A 1 281 ? -0.692 10.195 -20.382 1.00 97.69 281 ALA A C 1
ATOM 2203 O O . ALA A 1 281 ? -0.379 11.048 -21.212 1.00 97.69 281 ALA A O 1
ATOM 2204 N N . SER A 1 282 ? -1.576 10.437 -19.405 1.00 96.94 282 SER A N 1
ATOM 2205 C CA . SER A 1 282 ? -2.293 11.710 -19.256 1.00 96.94 282 SER A CA 1
ATOM 2206 C C . SER A 1 282 ? -1.384 12.906 -18.954 1.00 96.94 282 SER A C 1
ATOM 2208 O O . SER A 1 282 ? -1.812 14.048 -19.092 1.00 96.94 282 SER A O 1
ATOM 2210 N N . ALA A 1 283 ? -0.136 12.670 -18.532 1.00 95.62 283 ALA A N 1
ATOM 2211 C CA . ALA A 1 283 ? 0.842 13.738 -18.328 1.00 95.62 283 ALA A CA 1
ATOM 2212 C C . ALA A 1 283 ? 1.399 14.304 -19.653 1.00 95.62 283 ALA A C 1
ATOM 2214 O O . ALA A 1 283 ? 2.013 15.372 -19.651 1.00 95.62 283 ALA A O 1
ATOM 2215 N N . TYR A 1 284 ? 1.182 13.618 -20.781 1.00 95.88 284 TYR A N 1
ATOM 2216 C CA . TYR A 1 284 ? 1.648 14.021 -22.109 1.00 95.88 284 TYR A CA 1
ATOM 2217 C C . TYR A 1 284 ? 0.490 14.555 -22.962 1.00 95.88 284 TYR A C 1
ATOM 2219 O O . TYR A 1 284 ? -0.618 14.028 -22.929 1.00 95.88 284 TYR A O 1
ATOM 2227 N N . ARG A 1 285 ? 0.747 15.596 -23.769 1.00 95.25 285 ARG A N 1
ATOM 2228 C CA . ARG A 1 285 ? -0.279 16.228 -24.627 1.00 95.25 285 ARG A CA 1
ATOM 2229 C C . ARG A 1 285 ? -0.721 15.341 -25.796 1.00 95.25 285 ARG A C 1
ATOM 2231 O O . ARG A 1 285 ? -1.882 15.378 -26.184 1.00 95.25 285 ARG A O 1
ATOM 2238 N N . SER A 1 286 ? 0.203 14.575 -26.369 1.00 96.44 286 SER A N 1
ATOM 2239 C CA . SER A 1 286 ? -0.037 13.642 -27.472 1.00 96.44 286 SER A CA 1
ATOM 2240 C C . SER A 1 286 ? 0.975 12.495 -27.406 1.00 96.44 286 SER A C 1
ATOM 2242 O O . SER A 1 286 ? 2.065 12.653 -26.858 1.00 96.44 286 SER A O 1
ATOM 2244 N N . GLY A 1 287 ? 0.596 11.315 -27.906 1.00 96.19 287 GLY A N 1
ATOM 2245 C CA . GLY A 1 287 ? 1.480 10.141 -27.937 1.00 96.19 287 GLY A CA 1
ATOM 2246 C C . GLY A 1 287 ? 1.832 9.539 -26.568 1.00 96.19 287 GLY A C 1
ATOM 2247 O O . GLY A 1 287 ? 2.728 8.701 -26.498 1.00 96.19 287 GLY A O 1
ATOM 2248 N N . GLY A 1 288 ? 1.138 9.925 -25.489 1.00 96.25 288 GLY A N 1
ATOM 2249 C CA . GLY A 1 288 ? 1.422 9.483 -24.116 1.00 96.25 288 GLY A CA 1
ATOM 2250 C C . GLY A 1 288 ? 1.618 7.969 -23.958 1.00 96.25 288 GLY A C 1
ATOM 2251 O O . GLY A 1 288 ? 2.652 7.570 -23.426 1.00 96.25 288 GLY A O 1
ATOM 2252 N N . PRO A 1 289 ? 0.713 7.109 -24.468 1.00 97.12 289 PRO A N 1
ATOM 2253 C CA . PRO A 1 289 ? 0.875 5.658 -24.363 1.00 97.12 289 PRO A CA 1
ATOM 2254 C C . PRO A 1 289 ? 2.167 5.127 -25.003 1.00 97.12 289 PRO A C 1
ATOM 2256 O O . PRO A 1 289 ? 2.848 4.296 -24.406 1.00 97.12 289 PRO A O 1
ATOM 2259 N N . ALA A 1 290 ? 2.547 5.640 -26.179 1.00 97.31 290 ALA A N 1
ATOM 2260 C CA . ALA A 1 290 ? 3.772 5.234 -26.872 1.00 97.31 290 ALA A CA 1
ATOM 2261 C C . ALA A 1 290 ? 5.031 5.710 -26.130 1.00 97.31 290 ALA A C 1
ATOM 2263 O O . ALA A 1 290 ? 5.995 4.957 -25.997 1.00 97.31 290 ALA A O 1
ATOM 2264 N N . ILE A 1 291 ? 5.007 6.934 -25.590 1.00 96.88 291 ILE A N 1
ATOM 2265 C CA . ILE A 1 291 ? 6.109 7.484 -24.787 1.00 96.88 291 ILE A CA 1
ATOM 2266 C C . ILE A 1 291 ? 6.305 6.660 -23.513 1.00 96.88 291 ILE A C 1
ATOM 2268 O O . ILE A 1 291 ? 7.434 6.298 -23.191 1.00 96.88 291 ILE A O 1
ATOM 2272 N N . VAL A 1 292 ? 5.220 6.321 -22.810 1.00 96.75 292 VAL A N 1
ATOM 2273 C CA . VAL A 1 292 ? 5.281 5.495 -21.596 1.00 96.75 292 VAL A CA 1
ATOM 2274 C C . VAL A 1 292 ? 5.809 4.099 -21.920 1.00 96.75 292 VAL A C 1
ATOM 2276 O O . VAL A 1 292 ? 6.702 3.626 -21.223 1.00 96.75 292 VAL A O 1
ATOM 2279 N N . ALA A 1 293 ? 5.329 3.464 -22.993 1.00 95.94 293 ALA A N 1
ATOM 2280 C CA . ALA A 1 293 ? 5.813 2.150 -23.416 1.00 95.94 293 ALA A CA 1
ATOM 2281 C C . ALA A 1 293 ? 7.315 2.159 -23.751 1.00 95.94 293 ALA A C 1
ATOM 2283 O O . ALA A 1 293 ? 8.046 1.267 -23.324 1.00 95.94 293 ALA A O 1
ATOM 2284 N N . ASN A 1 294 ? 7.794 3.184 -24.462 1.00 96.50 294 ASN A N 1
ATOM 2285 C CA . ASN A 1 294 ? 9.219 3.339 -24.754 1.00 96.50 294 ASN A CA 1
ATOM 2286 C C . ASN A 1 294 ? 10.035 3.601 -23.481 1.00 96.50 294 ASN A C 1
ATOM 2288 O O . ASN A 1 294 ? 11.084 2.989 -23.300 1.00 96.50 294 ASN A O 1
ATOM 2292 N N . ALA A 1 295 ? 9.533 4.439 -22.569 1.00 94.62 295 ALA A N 1
ATOM 2293 C CA . ALA A 1 295 ? 10.193 4.712 -21.296 1.00 94.62 295 ALA A CA 1
ATOM 2294 C C . ALA A 1 295 ? 10.360 3.437 -20.451 1.00 94.62 295 ALA A C 1
ATOM 2296 O O . ALA A 1 295 ? 11.439 3.209 -19.907 1.00 94.62 295 ALA A O 1
ATOM 2297 N N . GLN A 1 296 ? 9.336 2.576 -20.383 1.00 95.06 296 GLN A N 1
ATOM 2298 C CA . GLN A 1 296 ? 9.430 1.295 -19.668 1.00 95.06 296 GLN A CA 1
ATOM 2299 C C . GLN A 1 296 ? 10.503 0.376 -20.268 1.00 95.06 296 GLN A C 1
ATOM 2301 O O . GLN A 1 296 ? 11.292 -0.197 -19.520 1.00 95.06 296 GLN A O 1
ATOM 2306 N N . LYS A 1 297 ? 10.603 0.303 -21.603 1.00 94.50 297 LYS A N 1
ATOM 2307 C CA . LYS A 1 297 ? 11.652 -0.476 -22.285 1.00 94.50 297 LYS A CA 1
ATOM 2308 C C . LYS A 1 297 ? 13.058 0.024 -21.949 1.00 94.50 297 LYS A C 1
ATOM 2310 O O . LYS A 1 297 ? 13.946 -0.786 -21.723 1.00 94.50 297 LYS A O 1
ATOM 2315 N N . THR A 1 298 ? 13.252 1.342 -21.887 1.00 93.44 298 THR A N 1
ATOM 2316 C CA . THR A 1 298 ? 14.570 1.937 -21.608 1.00 93.44 298 THR A CA 1
ATOM 2317 C C . THR A 1 298 ? 15.009 1.836 -20.149 1.00 93.44 298 THR A C 1
ATOM 2319 O O . THR A 1 298 ? 16.199 1.885 -19.888 1.00 93.44 298 THR A O 1
ATOM 2322 N N . ILE A 1 299 ? 14.087 1.703 -19.187 1.00 89.31 299 ILE A N 1
ATOM 2323 C CA . ILE A 1 299 ? 14.440 1.608 -17.756 1.00 89.31 299 ILE A CA 1
ATOM 2324 C C . ILE A 1 299 ? 15.103 0.261 -17.417 1.00 89.31 299 ILE A C 1
ATOM 2326 O O . ILE A 1 299 ? 15.831 0.173 -16.431 1.00 89.31 299 ILE A O 1
ATOM 2330 N N . GLY A 1 300 ? 14.833 -0.782 -18.208 1.00 75.69 300 GLY A N 1
ATOM 2331 C CA . GLY A 1 300 ? 15.397 -2.119 -18.010 1.00 75.69 300 GLY A CA 1
ATOM 2332 C C . GLY A 1 300 ? 16.708 -2.388 -18.753 1.00 75.69 300 GLY A C 1
ATOM 2333 O O . GLY A 1 300 ? 17.257 -3.472 -18.572 1.00 75.69 300 GLY A O 1
ATOM 2334 N N . GLN A 1 301 ? 17.170 -1.449 -19.588 1.00 75.62 301 GLN A N 1
ATOM 2335 C CA . GLN A 1 301 ? 18.450 -1.509 -20.307 1.00 75.62 301 GLN A CA 1
ATOM 2336 C C . GLN A 1 301 ? 19.543 -0.806 -19.503 1.00 75.62 301 GLN A C 1
ATOM 2338 O O . GLN A 1 301 ? 20.659 -1.363 -19.445 1.00 75.62 301 GLN A O 1
#

Foldseek 3Di:
DDDDDDDDDDDDDDPDPDDPPPDDDDDDDDDPPDPPDPDDDDDDDDDDDDDDDDDDDDDDDDPDPDDDPPPPPPPPPPVPPPDVVVVVVVVVVVVVVVVVVVVVVVVVVVVVVVVVVVVVVPDDPVVCCVPPVVVVVVCVVVVVVCVVVVVVVVVVVLVVLLLVLLVQLLVCQLVLVSNLVSLVVSPVVVDDDPCLLVSLLSNLLVCLVPDADDPSSLVSNLSVVVSSPDDLLVVLVSLLSSLVVCLVPLSSLLVSLLSQVSNRDDPNSNVSNVSSQVSQLVVDPPPSNVVSVVSSVVSVD

Solvent-accessible surface area (backbone atoms only — not comparable to full-atom values): 18686 Å² total; per-residue (Å²): 136,87,87,85,81,87,83,82,87,89,81,82,89,79,86,75,82,78,77,83,77,82,77,81,77,80,80,81,77,86,78,82,78,79,78,83,74,83,79,78,86,72,84,88,77,90,78,87,84,82,90,78,88,83,77,95,78,90,80,80,89,78,90,77,87,76,75,89,78,80,76,78,79,73,84,74,82,71,74,77,76,75,56,71,66,60,56,54,54,51,51,56,51,52,54,54,50,49,54,51,49,54,51,50,51,53,54,49,50,56,52,49,52,57,49,50,62,48,61,73,67,68,67,55,71,73,58,52,47,61,69,50,50,49,56,51,49,50,53,51,51,51,50,52,49,52,50,54,53,52,48,51,55,50,54,50,54,47,52,52,52,34,52,51,49,23,53,52,48,60,72,34,62,76,40,67,64,59,34,51,50,52,53,54,52,50,48,59,76,73,45,94,64,87,54,62,61,55,46,53,24,42,24,51,44,48,43,37,69,74,54,71,94,46,75,64,50,52,52,41,50,47,50,52,48,58,79,64,71,57,54,53,53,56,44,22,49,40,51,40,53,25,36,62,77,33,73,92,34,65,69,36,34,51,48,49,50,49,51,47,64,75,62,37,83,50,71,63,15,53,59,52,40,46,66,53,53,52,62,57,17,69,74,40,96,69,67,20,63,61,52,52,55,52,50,55,60,59,74,78,108

Organism: NCBI:txid163516

pLDDT: mean 79.62, std 21.97, range [35.62, 98.56]

Secondary structure (DSSP, 8-state):
------------------------PPP--------------------------------------------------------HHHHHHHHHHHHHHHHHHHHHHHHHHHHHHHHHHHHHTT--HHHHIIIIIHHHHHHHHHHHHHHHHHHHHHHHHHHHHHHHHHHHHHHTTT-HHHHHHHHHHHHHHH-SSTHHHHHHHHHHHHHHHHPPP-HHHHHHHHHHHHHHT--HHHHHHHHHHHHHTTTT-HHHHHHHHHHHHHH--SHHHHHHTHHHHHHHHTTSSS-HHHHHHHHHHHHT-

Radius of gyration: 34.24 Å; Cα contacts (8 Å, |Δi|>4): 149; chains: 1; bounding box: 85×96×88 Å